Protein AF-A0A2G8LFF0-F1 (afdb_monomer)

Sequence (200 aa):
MMEKMESVDDYEYHTSDFIGHGAFAVVFKGRNKKKTDQVVAIKNIHKKNLSKSQTFPEKEIEILKELHHENVVALLHFKYKDKNIHKTGIESKIRDVKRISFLVIHVMEFCNGGDLADYLHADFGFARFLEEDMMAATICGSPLYMAPEVITSQQYTAKADLWSVGTIIYQCLTGSAPFKASNPKELKMFYEKARAVEPK

Structure (mmCIF, N/CA/C/O backbone):
data_AF-A0A2G8LFF0-F1
#
_entry.id   AF-A0A2G8LFF0-F1
#
loop_
_atom_site.group_PDB
_atom_site.id
_atom_site.type_symbol
_atom_site.label_atom_id
_atom_site.label_alt_id
_atom_site.label_comp_id
_atom_site.label_asym_id
_atom_site.label_entity_id
_atom_site.label_seq_id
_atom_site.pdbx_PDB_ins_code
_atom_site.Cartn_x
_atom_site.Cartn_y
_atom_site.Cartn_z
_atom_site.occupancy
_atom_site.B_iso_or_equiv
_atom_site.auth_seq_id
_atom_site.auth_comp_id
_atom_site.auth_asym_id
_atom_site.auth_atom_id
_atom_site.pdbx_PDB_model_num
ATOM 1 N N . MET A 1 1 ? -4.502 -18.445 27.045 1.00 47.75 1 MET A N 1
ATOM 2 C CA . MET A 1 1 ? -4.430 -17.012 27.409 1.00 47.75 1 MET A CA 1
ATOM 3 C C . MET A 1 1 ? -5.366 -16.300 26.447 1.00 47.75 1 MET A C 1
ATOM 5 O O . MET A 1 1 ? -5.198 -16.520 25.259 1.00 47.75 1 MET A O 1
ATOM 9 N N . MET A 1 2 ? -6.395 -15.586 26.912 1.00 51.53 2 MET A N 1
ATOM 10 C CA . MET A 1 2 ? -7.252 -14.816 25.997 1.00 51.53 2 MET A CA 1
ATOM 11 C C . MET A 1 2 ? -6.405 -13.705 25.383 1.00 51.53 2 MET A C 1
ATOM 13 O O . MET A 1 2 ? -5.821 -12.904 26.115 1.00 51.53 2 MET A O 1
ATOM 17 N N . GLU A 1 3 ? -6.273 -13.717 24.063 1.00 62.66 3 GLU A N 1
ATOM 18 C CA . GLU A 1 3 ? -5.496 -12.713 23.35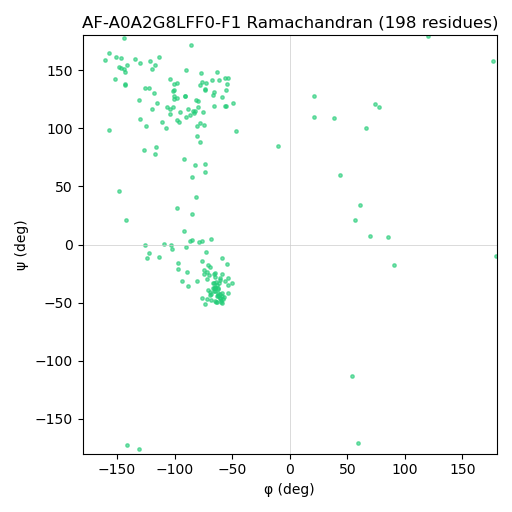8 1.00 62.66 3 GLU A CA 1
ATOM 19 C C . GLU A 1 3 ? -6.194 -11.339 23.460 1.00 62.66 3 GLU A C 1
ATOM 21 O O . GLU A 1 3 ? -7.422 -11.233 23.532 1.00 62.66 3 GLU A O 1
ATOM 26 N N . LYS A 1 4 ? -5.403 -10.273 23.611 1.00 76.75 4 LYS A N 1
ATOM 27 C CA . LYS A 1 4 ? -5.903 -8.959 24.026 1.00 76.75 4 LYS A CA 1
ATOM 28 C C . LYS A 1 4 ? -6.342 -8.145 22.810 1.00 76.75 4 LYS A C 1
ATOM 30 O O . LYS A 1 4 ? -5.504 -7.731 22.019 1.00 76.75 4 LYS A O 1
ATOM 35 N N . MET A 1 5 ? -7.633 -7.818 22.739 1.00 85.19 5 MET A N 1
ATOM 36 C CA . MET A 1 5 ? -8.158 -6.815 21.805 1.00 85.19 5 MET A CA 1
ATOM 37 C C . MET A 1 5 ? -7.497 -5.449 22.028 1.00 85.19 5 MET A C 1
ATOM 39 O O . MET A 1 5 ? -7.493 -4.909 23.142 1.00 85.19 5 MET A O 1
ATOM 43 N N . GLU A 1 6 ? -6.952 -4.875 20.957 1.00 90.44 6 GLU A N 1
ATOM 44 C CA . GLU A 1 6 ? -6.474 -3.498 20.938 1.00 90.44 6 GLU A CA 1
ATOM 45 C C . GLU A 1 6 ? -7.592 -2.548 20.499 1.00 90.44 6 GLU A C 1
ATOM 47 O O . GLU A 1 6 ? -8.496 -2.903 19.750 1.00 90.44 6 GLU A O 1
ATOM 52 N N . SER A 1 7 ? -7.545 -1.314 20.999 1.00 90.88 7 SER A N 1
ATOM 53 C CA . SER A 1 7 ? -8.571 -0.300 20.761 1.00 90.88 7 SER A CA 1
ATOM 54 C C . SER A 1 7 ? -7.976 0.981 20.198 1.00 90.88 7 SER A C 1
ATOM 56 O O . SER A 1 7 ? -7.001 1.518 20.732 1.00 90.88 7 SER A O 1
ATOM 58 N N . VAL A 1 8 ? -8.637 1.509 19.174 1.00 90.88 8 VAL A N 1
ATOM 59 C CA . VAL A 1 8 ? -8.359 2.793 18.532 1.00 90.88 8 VAL A CA 1
ATOM 60 C C . VAL A 1 8 ? -9.663 3.586 18.539 1.00 90.88 8 VAL A C 1
ATOM 62 O O . VAL A 1 8 ? -10.421 3.578 17.578 1.00 90.88 8 VAL A O 1
ATOM 65 N N . ASP A 1 9 ? -9.952 4.222 19.675 1.00 92.19 9 ASP A N 1
ATOM 66 C CA . ASP A 1 9 ? -11.199 4.960 19.920 1.00 92.19 9 ASP A CA 1
ATOM 67 C C . ASP A 1 9 ? -12.438 4.078 19.663 1.00 92.19 9 ASP A C 1
ATOM 69 O O . ASP A 1 9 ? -12.632 3.094 20.387 1.00 92.19 9 ASP A O 1
ATOM 73 N N . ASP A 1 10 ? -13.233 4.388 18.636 1.00 95.25 10 ASP A N 1
ATOM 74 C CA . ASP A 1 10 ? -14.432 3.642 18.225 1.00 95.25 10 ASP A CA 1
ATOM 75 C C . ASP A 1 10 ? -14.128 2.359 17.423 1.00 95.25 10 ASP A C 1
ATOM 77 O O . ASP A 1 10 ? -15.055 1.656 17.024 1.00 95.25 10 ASP A O 1
ATOM 81 N N . TYR A 1 11 ? -12.856 2.018 17.214 1.00 95.75 11 TYR A N 1
ATOM 82 C CA . TYR A 1 11 ? -12.422 0.828 16.479 1.00 95.75 11 TYR A CA 1
ATOM 83 C C . TYR A 1 11 ? -11.641 -0.138 17.367 1.00 95.75 11 TYR A C 1
ATOM 85 O O . TYR A 1 11 ? -11.021 0.256 18.363 1.00 95.75 11 TYR A O 1
ATOM 93 N N . GLU A 1 12 ? -11.652 -1.413 17.000 1.00 95.06 12 GLU A N 1
ATOM 94 C CA . GLU A 1 12 ? -10.884 -2.469 17.657 1.00 95.06 12 GLU A CA 1
ATOM 95 C C . GLU A 1 12 ? -10.326 -3.472 16.649 1.00 95.06 12 GLU A C 1
ATOM 97 O O . GLU A 1 12 ? -10.865 -3.635 15.553 1.00 95.06 12 GLU A O 1
ATOM 102 N N . TYR A 1 13 ? -9.234 -4.131 17.026 1.00 93.88 13 TYR A N 1
ATOM 103 C CA . TYR A 1 13 ? -8.624 -5.202 16.245 1.00 93.88 13 TYR A CA 1
ATOM 104 C C . TYR A 1 13 ? -7.903 -6.194 17.145 1.00 93.88 13 TYR A C 1
ATOM 106 O O . TYR A 1 13 ? -7.539 -5.883 18.287 1.00 93.88 13 TYR A O 1
ATOM 114 N N . HIS A 1 14 ? -7.665 -7.378 16.594 1.00 91.25 14 HIS A N 1
ATOM 115 C CA . HIS A 1 14 ? -6.808 -8.372 17.199 1.00 91.25 14 HIS A CA 1
ATOM 116 C C . HIS A 1 14 ? -5.454 -8.431 16.482 1.00 91.25 14 HIS A C 1
ATOM 118 O O . HIS A 1 14 ? -5.384 -8.305 15.261 1.00 91.25 14 HIS A O 1
ATOM 124 N N . THR A 1 15 ? -4.354 -8.636 17.212 1.00 87.12 15 THR A N 1
ATOM 125 C CA . THR A 1 15 ? -3.026 -8.745 16.577 1.00 87.12 15 THR A CA 1
ATOM 126 C C . THR A 1 15 ? -2.870 -10.022 15.750 1.00 87.12 15 THR A C 1
ATOM 128 O O . THR A 1 15 ? -1.994 -10.078 14.894 1.00 87.12 15 THR A O 1
ATOM 131 N N . SER A 1 16 ? -3.711 -11.036 15.987 1.00 86.88 16 SER A N 1
ATOM 132 C CA . SER A 1 16 ? -3.786 -12.241 15.146 1.00 86.88 16 SER A CA 1
ATOM 133 C C . SER A 1 16 ? -4.435 -11.973 13.793 1.00 86.88 16 SER A C 1
ATOM 135 O O . SER A 1 16 ? -4.178 -12.712 12.850 1.00 86.88 16 SER A O 1
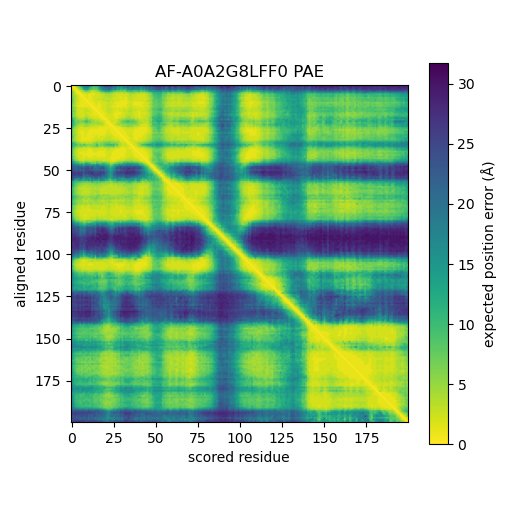ATOM 137 N N . ASP A 1 17 ? -5.255 -10.924 13.677 1.00 89.81 17 ASP A N 1
ATOM 138 C CA . ASP A 1 17 ? -5.959 -10.571 12.443 1.00 89.81 17 ASP A CA 1
ATOM 139 C C . ASP A 1 17 ? -5.030 -9.797 11.494 1.00 89.81 17 ASP A C 1
ATOM 141 O O . ASP A 1 17 ? -5.397 -8.790 10.893 1.00 89.81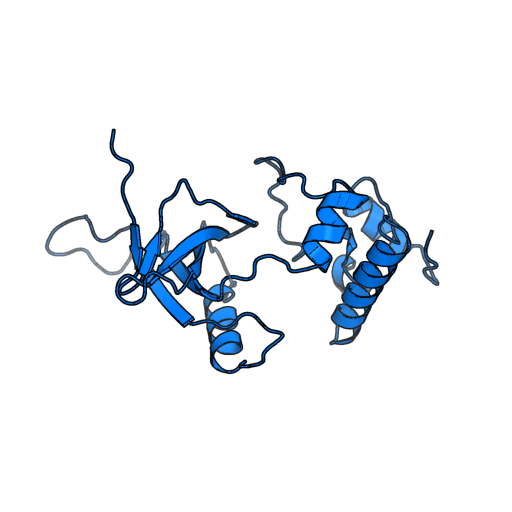 17 ASP A O 1
ATOM 145 N N . PHE A 1 18 ? -3.778 -10.229 11.397 1.00 87.00 18 PHE A N 1
ATOM 146 C CA . PHE A 1 18 ? -2.764 -9.643 10.537 1.00 87.00 18 PHE A CA 1
ATOM 147 C C . PHE A 1 18 ? -3.132 -9.834 9.059 1.00 87.00 18 PHE A C 1
ATOM 149 O O . PHE A 1 18 ? -3.452 -10.942 8.633 1.00 87.00 18 PHE A O 1
ATOM 156 N N . ILE A 1 19 ? -3.059 -8.756 8.271 1.00 85.88 19 ILE A N 1
ATOM 157 C CA . ILE A 1 19 ? -3.368 -8.787 6.830 1.00 85.88 19 ILE A CA 1
ATOM 158 C C . ILE A 1 19 ? -2.228 -8.284 5.942 1.00 85.88 19 ILE A C 1
ATOM 160 O O . ILE A 1 19 ? -2.274 -8.480 4.732 1.00 85.88 19 ILE A O 1
ATOM 164 N N . GLY A 1 20 ? -1.192 -7.654 6.500 1.00 80.56 20 GLY A N 1
ATOM 165 C CA . GLY A 1 20 ? -0.035 -7.252 5.704 1.00 80.56 20 GLY A CA 1
ATOM 166 C C . GLY A 1 20 ? 1.014 -6.473 6.481 1.00 80.56 20 GLY A C 1
ATOM 167 O O . GLY A 1 20 ? 0.733 -5.863 7.509 1.00 80.56 20 GLY A O 1
ATOM 168 N N . HIS A 1 21 ? 2.244 -6.470 5.979 1.00 78.94 21 HIS A N 1
ATOM 169 C CA . HIS A 1 21 ? 3.341 -5.663 6.509 1.00 78.94 21 HIS A CA 1
ATOM 170 C C . HIS A 1 21 ? 4.021 -4.895 5.374 1.00 78.94 21 HIS A C 1
ATOM 172 O O . HIS A 1 21 ? 3.938 -5.263 4.205 1.00 78.94 21 HIS A O 1
ATOM 178 N N . GLY A 1 22 ? 4.667 -3.793 5.724 1.00 66.31 22 GLY A N 1
ATOM 179 C CA . GLY A 1 22 ? 5.548 -3.035 4.851 1.00 66.31 22 GLY A CA 1
ATOM 180 C C . GLY A 1 22 ? 6.718 -2.482 5.654 1.00 66.31 22 GLY A C 1
ATOM 181 O O . GLY A 1 22 ? 6.760 -2.604 6.878 1.00 66.31 22 GLY A O 1
ATOM 182 N N . ALA A 1 23 ? 7.649 -1.806 4.978 1.00 67.94 23 ALA A N 1
ATOM 183 C CA . ALA A 1 23 ? 8.907 -1.339 5.575 1.00 67.94 23 ALA A CA 1
ATOM 184 C C . ALA A 1 23 ? 8.740 -0.571 6.903 1.00 67.94 23 ALA A C 1
ATOM 186 O O . ALA A 1 23 ? 9.586 -0.657 7.791 1.00 67.94 23 ALA A O 1
ATOM 187 N N . PHE A 1 24 ? 7.640 0.171 7.051 1.00 72.44 24 PHE A N 1
ATOM 188 C CA . PHE A 1 24 ? 7.391 1.023 8.216 1.00 72.44 24 PHE A CA 1
ATOM 189 C C . PHE A 1 24 ? 6.056 0.752 8.905 1.00 72.44 24 PHE A C 1
ATOM 191 O O . PHE A 1 24 ? 5.740 1.437 9.879 1.00 72.44 24 PHE A O 1
ATOM 198 N N . ALA A 1 25 ? 5.259 -0.197 8.412 1.00 79.81 25 ALA A N 1
ATOM 199 C CA . ALA A 1 25 ? 3.889 -0.373 8.867 1.00 79.81 25 ALA A CA 1
ATOM 200 C C . ALA A 1 25 ? 3.468 -1.838 8.934 1.00 79.81 25 ALA A C 1
ATOM 202 O O . ALA A 1 25 ? 3.892 -2.658 8.130 1.00 79.81 25 ALA A O 1
ATOM 203 N N . VAL A 1 26 ? 2.586 -2.137 9.876 1.00 84.44 26 VAL A N 1
ATOM 204 C CA . VAL A 1 26 ? 1.919 -3.432 10.018 1.00 84.44 26 VAL A CA 1
ATOM 205 C C . VAL A 1 26 ? 0.421 -3.178 9.952 1.00 84.44 26 VAL A C 1
ATOM 207 O O . VAL A 1 26 ? -0.059 -2.224 10.561 1.00 84.44 26 VAL A O 1
ATOM 210 N N . VAL A 1 27 ? -0.309 -3.985 9.196 1.00 90.12 27 VAL A N 1
ATOM 211 C CA . VAL A 1 27 ? -1.733 -3.807 8.923 1.00 90.12 27 VAL A CA 1
ATOM 212 C C . VAL A 1 27 ? -2.508 -4.993 9.476 1.00 90.12 27 VAL A C 1
ATOM 214 O O . VAL A 1 27 ? -2.173 -6.150 9.216 1.00 90.12 27 VAL A O 1
ATOM 217 N N . PHE A 1 28 ? -3.562 -4.688 10.222 1.00 92.94 28 PHE A N 1
ATOM 218 C CA . PHE A 1 28 ? -4.479 -5.654 10.815 1.00 92.94 28 PHE A CA 1
ATOM 219 C C . PHE A 1 28 ? -5.892 -5.422 10.290 1.00 92.94 28 PHE A C 1
ATOM 221 O O . PHE A 1 28 ? -6.269 -4.292 9.984 1.00 92.94 28 PHE A O 1
ATOM 228 N N . LYS A 1 29 ? -6.700 -6.472 10.219 1.00 94.12 29 LYS A N 1
ATOM 229 C CA . LYS A 1 29 ? -8.144 -6.354 10.058 1.00 94.12 29 LYS A CA 1
ATOM 230 C C . LYS A 1 29 ? -8.752 -5.984 11.409 1.00 94.12 29 LYS A C 1
ATOM 232 O O . LYS A 1 29 ? -8.372 -6.517 12.447 1.00 94.12 29 LYS A O 1
ATOM 237 N N . GLY A 1 30 ? -9.690 -5.052 11.394 1.00 95.31 30 GLY A N 1
ATOM 238 C CA . GLY A 1 30 ? -10.422 -4.612 12.573 1.00 95.31 30 GLY A CA 1
ATOM 239 C C . GLY A 1 30 ? -11.886 -4.359 12.252 1.00 95.31 30 GLY A C 1
ATOM 240 O O . GLY A 1 30 ? -12.361 -4.637 11.147 1.00 95.31 30 GLY A O 1
ATOM 241 N N . ARG A 1 31 ? -12.605 -3.798 13.220 1.00 96.06 31 ARG A N 1
ATOM 242 C CA . ARG A 1 31 ? -14.008 -3.398 13.057 1.00 96.06 31 ARG A CA 1
ATOM 243 C C . ARG A 1 31 ? -14.352 -2.162 13.874 1.00 96.06 31 ARG A C 1
ATOM 245 O O . ARG A 1 31 ? -13.670 -1.835 14.849 1.00 96.06 31 ARG A O 1
ATOM 252 N N . ASN A 1 32 ? -15.438 -1.496 13.500 1.00 96.38 32 ASN A N 1
ATOM 253 C CA . ASN A 1 32 ? -16.063 -0.487 14.346 1.00 96.38 32 ASN A CA 1
ATOM 254 C C . ASN A 1 32 ? -16.797 -1.163 15.522 1.00 96.38 32 ASN A C 1
ATOM 256 O O . ASN A 1 32 ? -17.553 -2.115 15.337 1.00 96.38 32 ASN A O 1
ATOM 260 N N . LYS A 1 33 ? -16.604 -0.652 16.739 1.00 94.69 33 LYS A N 1
ATOM 261 C CA . LYS A 1 33 ? -17.194 -1.189 17.977 1.00 94.69 33 LYS A CA 1
ATOM 262 C C . LYS A 1 33 ? -18.713 -1.051 18.038 1.00 94.69 33 LYS A C 1
ATOM 264 O O . LYS A 1 33 ? -19.381 -1.868 18.659 1.00 94.69 33 LYS A O 1
ATOM 269 N N . LYS A 1 34 ? -19.251 0.016 17.442 1.00 92.38 34 LYS A N 1
ATOM 270 C CA . LYS A 1 34 ? -20.688 0.341 17.446 1.00 92.38 34 LYS A CA 1
ATOM 271 C C . LYS A 1 34 ? -21.395 -0.211 16.210 1.00 92.38 34 LYS A C 1
ATOM 273 O O . LYS A 1 34 ? -22.573 -0.540 16.279 1.00 92.38 34 LYS A O 1
ATOM 278 N N . LYS A 1 35 ? -20.684 -0.294 15.084 1.00 90.50 35 LYS A N 1
ATOM 279 C CA . LYS A 1 35 ? -21.164 -0.843 13.810 1.00 90.50 35 LYS A CA 1
ATOM 280 C C . LYS A 1 35 ? -20.3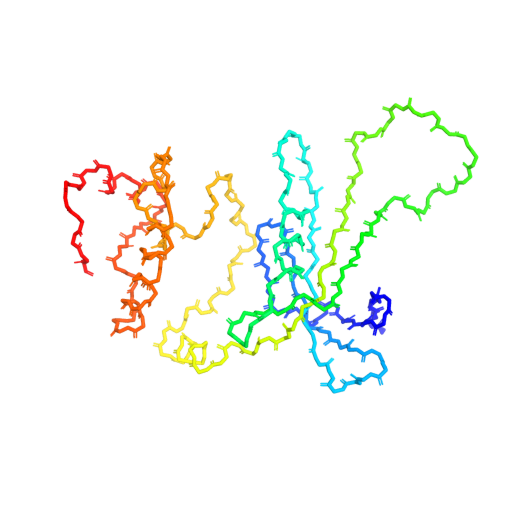28 -2.067 13.457 1.00 90.50 35 LYS A C 1
ATOM 282 O O . LYS A 1 35 ? -19.423 -1.972 12.639 1.00 90.50 35 LYS A O 1
ATOM 287 N N . THR A 1 36 ? -20.600 -3.199 14.095 1.00 80.62 36 THR A N 1
ATOM 288 C CA . THR A 1 36 ? -19.739 -4.392 14.003 1.00 80.62 36 THR A CA 1
ATOM 289 C C . THR A 1 36 ? -19.558 -4.927 12.583 1.00 80.62 36 THR A C 1
ATOM 291 O O . THR A 1 36 ? -18.526 -5.531 12.305 1.00 80.62 36 THR A O 1
ATOM 294 N N . ASP A 1 37 ? -20.513 -4.659 11.688 1.00 88.81 37 ASP A N 1
ATOM 295 C CA . ASP A 1 37 ? -20.449 -5.041 10.270 1.00 88.81 37 ASP A CA 1
ATOM 296 C C . ASP A 1 37 ? -19.512 -4.141 9.448 1.00 88.81 37 ASP A C 1
ATOM 298 O O . ASP A 1 37 ? -19.120 -4.488 8.335 1.00 88.81 37 ASP A O 1
ATOM 302 N N . GLN A 1 38 ? -19.115 -2.985 9.990 1.00 93.50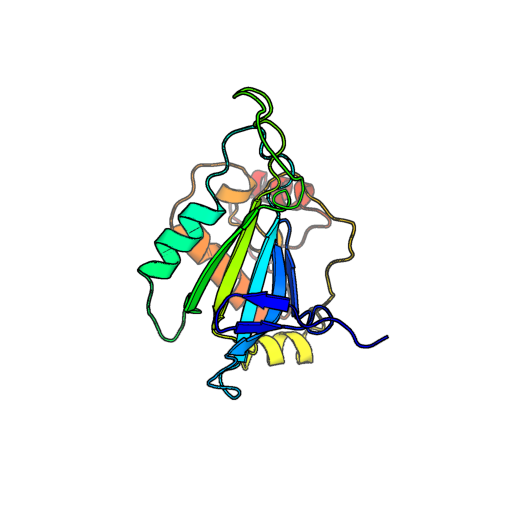 38 GLN A N 1
ATOM 303 C CA . GLN A 1 38 ? -18.120 -2.119 9.371 1.00 93.50 38 GLN A CA 1
ATOM 304 C C . GLN A 1 38 ? -16.716 -2.654 9.672 1.00 93.50 38 GLN A C 1
ATOM 306 O O . GLN A 1 38 ? -16.101 -2.333 10.695 1.00 93.50 38 GLN A O 1
ATOM 311 N N . VAL A 1 39 ? -16.213 -3.464 8.745 1.00 95.38 39 VAL A N 1
ATOM 312 C CA . VAL A 1 39 ? -14.838 -3.970 8.734 1.00 95.38 39 VAL A CA 1
ATOM 313 C C . VAL A 1 39 ? -13.876 -2.874 8.269 1.00 95.38 39 VAL A C 1
ATOM 315 O O . VAL A 1 39 ? -14.177 -2.121 7.343 1.00 95.38 39 VAL A O 1
ATOM 318 N N . VAL A 1 40 ? -12.708 -2.791 8.904 1.00 96.25 40 VAL A N 1
ATOM 319 C CA . VAL A 1 40 ? -11.675 -1.784 8.611 1.00 96.25 40 VAL A CA 1
ATOM 320 C C . VAL A 1 40 ? -10.283 -2.410 8.528 1.00 96.25 40 VAL A C 1
ATOM 322 O O . VAL A 1 40 ? -10.045 -3.493 9.064 1.00 96.25 40 VAL A O 1
ATOM 325 N N . ALA A 1 41 ? -9.350 -1.715 7.881 1.00 95.56 41 ALA A N 1
ATOM 326 C CA . ALA A 1 41 ? -7.922 -2.008 7.938 1.00 95.56 41 ALA A CA 1
ATOM 327 C C . ALA A 1 41 ? -7.233 -1.036 8.909 1.00 95.56 41 ALA A C 1
ATOM 329 O O . ALA A 1 41 ? -7.385 0.180 8.801 1.00 95.56 41 ALA A O 1
ATOM 330 N N . ILE A 1 42 ? -6.473 -1.557 9.868 1.00 94.19 42 ILE A N 1
ATOM 331 C CA . ILE A 1 42 ? -5.768 -0.783 10.892 1.00 94.19 42 ILE A CA 1
ATOM 332 C C . ILE A 1 42 ? -4.269 -0.866 10.632 1.00 94.19 42 ILE A C 1
ATOM 334 O O . ILE A 1 42 ? -3.635 -1.890 10.879 1.00 94.19 42 ILE A O 1
ATOM 338 N N . LYS A 1 43 ? -3.706 0.226 10.115 1.00 90.94 43 LYS A N 1
ATOM 339 C CA . LYS A 1 43 ? -2.298 0.354 9.735 1.00 90.94 43 LYS A CA 1
ATOM 340 C C . LYS A 1 43 ? -1.515 1.037 10.853 1.00 90.94 43 LYS A C 1
ATOM 342 O O . LYS A 1 43 ? -1.614 2.244 11.061 1.00 90.94 43 LYS A O 1
ATOM 347 N N . ASN A 1 44 ? -0.702 0.251 11.543 1.00 87.88 44 ASN A N 1
ATOM 348 C CA . ASN A 1 44 ? 0.204 0.666 12.605 1.00 87.88 44 ASN A CA 1
ATOM 349 C C . ASN A 1 44 ? 1.574 1.033 12.024 1.00 87.88 44 ASN A C 1
ATOM 351 O O . ASN A 1 44 ? 2.325 0.156 11.609 1.00 87.88 44 ASN A O 1
ATOM 355 N N . ILE A 1 45 ? 1.926 2.317 12.036 1.00 81.62 45 ILE A N 1
ATOM 356 C CA . ILE A 1 45 ? 3.162 2.859 11.459 1.00 81.62 45 ILE A CA 1
ATOM 357 C C . ILE A 1 45 ? 4.190 3.122 12.564 1.00 81.62 45 ILE A C 1
ATOM 359 O O . ILE A 1 45 ? 3.972 3.943 13.461 1.00 81.62 45 ILE A O 1
ATOM 363 N N . HIS A 1 46 ? 5.335 2.442 12.504 1.00 75.00 46 HIS A N 1
ATOM 364 C CA . HIS A 1 46 ? 6.399 2.530 13.502 1.00 75.00 46 HIS A CA 1
ATOM 365 C C . HIS A 1 46 ? 7.485 3.542 13.108 1.00 75.00 46 HIS A C 1
ATOM 367 O O . HIS A 1 46 ? 8.278 3.308 12.200 1.00 75.00 46 HIS A O 1
ATOM 373 N N . LYS A 1 47 ? 7.612 4.633 13.872 1.00 66.88 47 LYS A N 1
ATOM 374 C CA . LYS A 1 47 ? 8.655 5.657 13.686 1.00 66.88 47 LYS A CA 1
ATOM 375 C C . LYS A 1 47 ? 9.981 5.209 14.346 1.00 66.88 47 LYS A C 1
ATOM 377 O O . LYS A 1 47 ? 10.369 5.747 15.381 1.00 66.88 47 LYS A O 1
ATOM 382 N N . LYS A 1 48 ? 10.669 4.174 13.830 1.00 56.56 48 LYS A N 1
ATOM 383 C CA . LYS A 1 48 ? 12.006 3.771 14.338 1.00 56.56 48 LYS A CA 1
ATOM 384 C C . LYS A 1 48 ? 13.096 4.690 13.755 1.00 56.56 48 LYS A C 1
ATOM 386 O O . LYS A 1 48 ? 13.225 4.794 12.546 1.00 56.56 48 LYS A O 1
ATOM 391 N N . ASN A 1 49 ? 13.879 5.338 14.628 1.00 46.12 49 ASN A N 1
ATOM 392 C CA . ASN A 1 49 ? 15.065 6.160 14.315 1.00 46.12 49 ASN A CA 1
ATOM 393 C C . ASN A 1 49 ? 14.916 7.120 13.117 1.00 46.12 49 ASN A C 1
ATOM 395 O O . ASN A 1 49 ? 15.716 7.094 12.185 1.00 46.12 49 ASN A O 1
ATOM 399 N N . LEU A 1 50 ? 13.956 8.045 13.177 1.00 48.50 50 LEU A N 1
ATOM 400 C CA . LEU A 1 50 ? 13.956 9.196 12.271 1.00 48.50 50 LEU A CA 1
ATOM 401 C C . LEU A 1 50 ? 15.032 10.216 12.665 1.00 48.50 50 LEU A C 1
ATOM 403 O O . LEU A 1 50 ? 14.751 11.328 13.111 1.00 48.50 50 LEU A O 1
ATOM 407 N N . SER A 1 51 ? 16.297 9.848 12.490 1.00 43.78 51 SER A N 1
ATOM 408 C CA . SER A 1 51 ? 17.345 10.842 12.316 1.00 43.78 51 SER A CA 1
ATOM 409 C C . SER A 1 51 ? 17.215 11.416 10.905 1.00 43.78 51 SER A C 1
ATOM 411 O O . SER A 1 51 ? 17.651 10.794 9.944 1.00 43.78 51 SER A O 1
ATOM 413 N N . LYS A 1 52 ? 16.654 12.630 10.834 1.00 45.16 52 LYS A N 1
ATOM 414 C CA . LYS A 1 52 ? 16.586 13.544 9.679 1.00 45.16 52 LYS A CA 1
ATOM 415 C C . LYS A 1 52 ? 15.534 13.206 8.595 1.00 45.16 52 LYS A C 1
ATOM 417 O O . LYS A 1 52 ? 15.630 12.226 7.874 1.00 45.16 52 LYS A O 1
ATOM 422 N N . SER A 1 53 ? 14.600 14.149 8.413 1.00 44.19 53 SER A N 1
ATOM 423 C CA . SER A 1 53 ? 13.941 14.496 7.136 1.00 44.19 53 SER A CA 1
ATOM 424 C C . SER A 1 53 ? 12.704 13.729 6.630 1.00 44.19 53 SER A C 1
ATOM 426 O O . SER A 1 53 ? 12.256 14.032 5.526 1.00 44.19 53 SER A O 1
ATOM 428 N N . GLN A 1 54 ? 12.089 12.802 7.365 1.00 50.88 54 GLN A N 1
ATOM 429 C CA . GLN A 1 54 ? 10.927 12.073 6.826 1.00 50.88 54 GLN A CA 1
ATOM 430 C C . GLN A 1 54 ? 9.600 12.493 7.475 1.00 50.88 54 GLN A C 1
ATOM 432 O O . GLN A 1 54 ? 9.256 12.057 8.570 1.00 50.88 54 GLN A O 1
ATOM 437 N N . THR A 1 55 ? 8.867 13.342 6.755 1.00 54.19 55 THR A N 1
ATOM 438 C CA . THR A 1 55 ? 7.495 13.832 7.001 1.00 54.19 55 THR A CA 1
ATOM 439 C C . THR A 1 55 ? 6.412 12.880 6.462 1.00 54.19 55 THR A C 1
ATOM 441 O O . THR A 1 55 ? 5.338 13.313 6.054 1.00 54.19 55 THR A O 1
ATOM 444 N N . PHE A 1 56 ? 6.711 11.580 6.349 1.00 59.91 56 PHE A N 1
ATOM 445 C CA . PHE A 1 56 ? 5.883 10.650 5.570 1.00 59.91 56 PHE A CA 1
ATOM 446 C C . PHE A 1 56 ? 4.491 10.375 6.156 1.00 59.91 56 PHE A C 1
ATOM 448 O O . PHE A 1 56 ? 3.532 10.462 5.390 1.00 59.91 56 PHE A O 1
ATOM 455 N N . PRO A 1 57 ? 4.331 10.077 7.461 1.00 61.44 57 PRO A N 1
ATOM 456 C CA . PRO A 1 57 ? 3.007 9.774 8.003 1.00 61.44 57 PRO A CA 1
ATOM 457 C C . PRO A 1 57 ? 2.063 10.975 7.935 1.00 61.44 57 PRO A C 1
ATOM 459 O O . PRO A 1 57 ? 0.881 10.817 7.651 1.00 61.44 57 PRO A O 1
ATOM 462 N N . GLU A 1 58 ? 2.585 12.181 8.173 1.00 69.75 58 GLU A N 1
ATOM 463 C CA . GLU A 1 58 ? 1.772 13.395 8.198 1.00 69.75 58 GLU A CA 1
ATOM 464 C C . GLU A 1 58 ? 1.254 13.750 6.790 1.00 69.75 58 GLU A C 1
ATOM 466 O O . GLU A 1 58 ? 0.069 14.036 6.634 1.00 69.75 58 GLU A O 1
ATOM 471 N N . LYS A 1 59 ? 2.093 13.609 5.753 1.00 73.06 59 LYS A N 1
ATOM 472 C CA . LYS A 1 59 ? 1.683 13.814 4.351 1.00 73.06 59 LYS A CA 1
ATOM 473 C C . LYS A 1 59 ? 0.649 12.798 3.865 1.00 73.06 59 LYS A C 1
ATOM 475 O O . LYS A 1 59 ? -0.264 13.169 3.137 1.00 73.06 59 LYS A O 1
ATOM 480 N N . GLU A 1 60 ? 0.791 11.524 4.240 1.00 78.12 60 GLU A N 1
ATOM 481 C CA . GLU A 1 60 ? -0.188 10.486 3.877 1.00 78.12 60 GLU A CA 1
ATOM 482 C C . GLU A 1 60 ? -1.572 10.832 4.448 1.00 78.12 60 GLU A C 1
ATOM 484 O O . GLU A 1 60 ? -2.569 10.754 3.734 1.00 78.12 60 GLU A O 1
ATOM 489 N N . ILE A 1 61 ? -1.628 11.293 5.703 1.00 82.62 61 ILE A N 1
ATOM 490 C CA . ILE A 1 61 ? -2.874 11.740 6.341 1.00 82.62 61 ILE A CA 1
ATOM 491 C C . ILE A 1 61 ? -3.461 12.961 5.624 1.00 82.62 61 ILE A C 1
ATOM 493 O O . ILE A 1 61 ? -4.669 13.003 5.415 1.00 82.62 61 ILE A O 1
ATOM 497 N N . GLU A 1 62 ? -2.645 13.958 5.277 1.00 81.44 62 GLU A N 1
ATOM 498 C CA . GLU A 1 62 ? -3.106 15.161 4.565 1.00 81.44 62 GLU A CA 1
ATOM 499 C C . GLU A 1 62 ? -3.743 14.812 3.216 1.00 81.44 62 GLU A C 1
ATOM 501 O O . GLU A 1 62 ? -4.862 15.241 2.948 1.00 81.44 62 GLU A O 1
ATOM 506 N N . ILE A 1 63 ? -3.089 13.963 2.419 1.00 84.56 63 ILE A N 1
ATOM 507 C CA . ILE A 1 63 ? -3.611 13.528 1.116 1.00 84.56 63 ILE A CA 1
ATOM 508 C C . ILE A 1 63 ? -4.911 12.732 1.288 1.00 84.56 63 ILE A C 1
ATOM 510 O O . ILE A 1 63 ? -5.909 13.024 0.632 1.00 84.56 63 ILE A O 1
ATOM 514 N N . LEU A 1 64 ? -4.926 11.737 2.181 1.00 85.88 64 LEU A N 1
ATOM 515 C CA . LEU A 1 64 ? -6.089 10.859 2.350 1.00 85.88 64 LEU A CA 1
ATOM 516 C C . LEU A 1 64 ? -7.295 11.550 3.004 1.00 85.88 64 LEU A C 1
ATOM 518 O O . LEU A 1 64 ? -8.406 11.036 2.912 1.00 85.88 64 LEU A O 1
ATOM 522 N N . LYS A 1 65 ? -7.100 12.695 3.667 1.00 86.19 65 LYS A N 1
ATOM 523 C CA . LYS A 1 65 ? -8.200 13.522 4.187 1.00 86.19 65 LYS A CA 1
ATOM 524 C C . LYS A 1 65 ? -8.976 14.245 3.095 1.00 86.19 65 LYS A C 1
ATOM 526 O O . LYS A 1 65 ? -10.142 14.547 3.310 1.00 86.19 65 LYS A O 1
ATOM 531 N N . GLU A 1 66 ? -8.322 14.584 1.991 1.00 88.38 66 GLU A N 1
ATOM 532 C CA . GLU A 1 66 ? -8.939 15.336 0.892 1.00 88.38 66 GLU A CA 1
ATOM 533 C C . GLU A 1 66 ? -9.419 14.417 -0.237 1.00 88.38 66 GLU A C 1
ATOM 535 O O . GLU A 1 66 ? -10.218 14.821 -1.083 1.00 88.38 66 GLU A O 1
ATOM 540 N N . LEU A 1 67 ? -8.948 13.169 -0.252 1.00 86.25 67 LEU A N 1
ATOM 541 C CA . LEU A 1 67 ? -9.210 12.220 -1.320 1.00 86.25 67 LEU A CA 1
ATOM 542 C C . LEU A 1 67 ? -10.388 11.301 -0.965 1.00 86.25 67 LEU A C 1
ATOM 544 O O . LEU A 1 67 ? -10.260 10.362 -0.182 1.00 86.25 67 LEU A O 1
ATOM 548 N N . HIS A 1 68 ? -11.534 11.555 -1.601 1.00 88.94 68 HIS A N 1
ATOM 549 C CA . HIS A 1 68 ? -12.754 10.757 -1.465 1.00 88.94 68 HIS A CA 1
ATOM 550 C C . HIS A 1 68 ? -13.232 10.274 -2.834 1.00 88.94 68 HIS A C 1
ATOM 552 O O . HIS A 1 68 ? -13.809 11.040 -3.607 1.00 88.94 68 HIS A O 1
ATOM 558 N N . HIS A 1 69 ? -12.977 9.005 -3.150 1.00 90.69 69 HIS A N 1
ATOM 559 C CA . HIS A 1 69 ? -13.348 8.408 -4.429 1.00 90.69 69 HIS A CA 1
ATOM 560 C C . HIS A 1 69 ? -13.571 6.901 -4.268 1.00 90.69 69 HIS A C 1
ATOM 562 O O . HIS A 1 69 ? -12.808 6.254 -3.566 1.00 90.69 69 HIS A O 1
ATOM 568 N N . GLU A 1 70 ? -14.558 6.331 -4.964 1.00 89.19 70 GLU A N 1
ATOM 569 C CA . GLU A 1 70 ? -14.933 4.904 -4.869 1.00 89.19 70 GLU A CA 1
ATOM 570 C C . GLU A 1 70 ? -13.753 3.943 -5.107 1.00 89.19 70 GLU A C 1
ATOM 572 O O . GLU A 1 70 ? -13.632 2.911 -4.459 1.00 89.19 70 GLU A O 1
ATOM 577 N N . ASN A 1 71 ? -12.836 4.323 -6.000 1.00 85.94 71 ASN A N 1
ATOM 578 C CA . ASN A 1 71 ? -11.654 3.526 -6.349 1.00 85.94 71 ASN A CA 1
ATOM 579 C C . ASN A 1 71 ? -10.399 3.841 -5.511 1.00 85.94 71 ASN A C 1
ATOM 581 O O . ASN A 1 71 ? -9.302 3.427 -5.889 1.00 85.94 71 ASN A O 1
ATOM 585 N N . VAL A 1 72 ? -10.516 4.603 -4.418 1.00 86.00 72 VAL A N 1
ATOM 586 C CA . VAL A 1 72 ? -9.394 4.884 -3.510 1.00 86.00 72 VAL A CA 1
ATOM 587 C C . VAL A 1 72 ? -9.822 4.639 -2.072 1.00 86.00 72 VAL A C 1
ATOM 589 O O . VAL A 1 72 ? -10.775 5.236 -1.592 1.00 86.00 72 VAL A O 1
ATOM 592 N N . VAL A 1 73 ? -9.072 3.782 -1.376 1.00 89.81 73 VAL A N 1
ATOM 593 C CA . VAL A 1 73 ? -9.331 3.422 0.023 1.00 89.81 73 VAL A CA 1
ATOM 594 C C . VAL A 1 73 ? -9.381 4.676 0.895 1.00 89.81 73 VAL A C 1
ATOM 596 O O . VAL A 1 73 ? -8.373 5.381 1.025 1.00 89.81 73 VAL A O 1
ATOM 599 N N . ALA A 1 74 ? -10.524 4.927 1.533 1.00 92.12 74 ALA A N 1
ATOM 600 C CA . ALA A 1 74 ? -10.682 6.109 2.365 1.00 92.12 74 ALA A CA 1
ATOM 601 C C . ALA A 1 74 ? -9.992 5.964 3.730 1.00 92.12 74 ALA A C 1
ATOM 603 O O . ALA A 1 74 ? -9.948 4.888 4.342 1.00 92.12 74 ALA A O 1
ATOM 604 N N . LEU A 1 75 ? -9.503 7.092 4.250 1.00 93.50 75 LEU A N 1
ATOM 605 C CA . LEU A 1 75 ? -9.100 7.226 5.646 1.00 93.50 75 LEU A CA 1
ATOM 606 C C . LEU A 1 75 ? -10.335 7.533 6.501 1.00 93.50 75 LEU A C 1
ATOM 608 O O . LEU A 1 75 ? -10.919 8.609 6.405 1.00 93.50 75 LEU A O 1
ATOM 612 N N . LEU A 1 76 ? -10.711 6.593 7.367 1.00 93.56 76 LEU A N 1
ATOM 613 C CA . LEU A 1 76 ? -11.883 6.711 8.237 1.00 93.56 76 LEU A CA 1
ATOM 614 C C . LEU A 1 76 ? -11.549 7.390 9.567 1.00 93.56 76 LEU A C 1
ATOM 616 O O . LEU A 1 76 ? -12.373 8.109 10.129 1.00 93.56 76 LEU A O 1
ATOM 620 N N . HIS A 1 77 ? -10.354 7.128 10.098 1.00 93.00 77 HIS A N 1
ATOM 621 C CA . HIS A 1 77 ? -9.864 7.715 11.346 1.00 93.00 77 HIS A CA 1
ATOM 622 C C . HIS A 1 77 ? -8.340 7.614 11.432 1.00 93.00 77 HIS A C 1
ATOM 624 O O . HIS A 1 77 ? -7.730 6.756 10.798 1.00 93.00 77 HIS A O 1
ATOM 630 N N . PHE A 1 78 ? -7.702 8.449 12.249 1.00 90.88 78 PHE A N 1
ATOM 631 C CA . PHE A 1 78 ? -6.279 8.306 12.558 1.00 90.88 78 PHE A CA 1
ATOM 632 C C . PHE A 1 78 ? -5.989 8.687 14.010 1.00 90.88 78 PHE A C 1
ATOM 634 O O . PHE A 1 78 ? -6.669 9.529 14.599 1.00 90.88 78 PHE A O 1
ATOM 641 N N . LYS A 1 79 ? -4.955 8.078 14.596 1.00 87.00 79 LYS A N 1
ATOM 642 C CA . LYS A 1 79 ? -4.546 8.340 15.979 1.00 87.00 79 LYS A CA 1
ATOM 643 C C . LYS A 1 79 ? -3.034 8.318 16.144 1.00 87.00 79 LYS A C 1
ATOM 645 O O . LYS A 1 79 ? -2.354 7.412 15.669 1.00 87.00 79 LYS A O 1
ATOM 650 N N . TYR A 1 80 ? -2.519 9.275 16.909 1.00 82.69 80 TYR A N 1
ATOM 651 C CA . TYR A 1 80 ? -1.143 9.261 17.398 1.00 82.69 80 TYR A CA 1
ATOM 652 C C . TYR A 1 80 ? -1.084 8.558 18.761 1.00 82.69 80 TYR A C 1
ATOM 654 O O . TYR A 1 80 ? -1.825 8.909 19.680 1.00 82.69 80 TYR A O 1
ATOM 662 N N . LYS A 1 81 ? -0.204 7.563 18.907 1.00 74.31 81 LYS A N 1
ATOM 663 C CA . LYS A 1 81 ? 0.058 6.855 20.168 1.00 74.31 81 LYS A CA 1
ATOM 664 C C . LYS A 1 81 ? 1.526 7.036 20.538 1.00 74.31 81 LYS A C 1
ATOM 666 O O . LYS A 1 81 ? 2.426 6.590 19.825 1.00 74.31 81 LYS A O 1
ATOM 671 N N . ASP A 1 82 ? 1.767 7.687 21.668 1.00 67.94 82 ASP A N 1
ATOM 672 C CA . ASP A 1 82 ? 3.096 7.738 22.267 1.00 67.94 82 ASP A CA 1
ATOM 673 C C . ASP A 1 82 ? 3.337 6.439 23.049 1.00 67.94 82 ASP A C 1
ATOM 675 O O . ASP A 1 82 ? 2.544 6.064 23.918 1.00 67.94 82 ASP A O 1
ATOM 679 N N . LYS A 1 83 ? 4.422 5.724 22.736 1.00 57.22 83 LYS A N 1
ATOM 680 C CA . LYS A 1 83 ? 4.802 4.504 23.461 1.00 57.22 83 LYS A CA 1
ATOM 681 C C . LYS A 1 83 ? 5.366 4.787 24.866 1.00 57.22 83 LYS A C 1
ATOM 683 O O . LYS A 1 83 ? 5.570 3.833 25.610 1.00 57.22 83 LYS A O 1
ATOM 688 N N . ASN A 1 84 ? 5.590 6.050 25.250 1.00 51.56 84 ASN A N 1
ATOM 689 C CA . ASN A 1 84 ? 6.270 6.418 26.501 1.00 51.56 84 ASN A CA 1
ATOM 690 C C . ASN A 1 84 ? 5.367 6.918 27.647 1.00 51.56 84 ASN A C 1
ATOM 692 O O . ASN A 1 84 ? 5.873 7.161 28.743 1.00 51.56 84 ASN A O 1
ATOM 696 N N . ILE A 1 85 ? 4.043 7.017 27.481 1.00 48.91 85 ILE A N 1
ATOM 697 C CA . ILE A 1 85 ? 3.145 7.508 28.551 1.00 48.91 85 ILE A CA 1
ATOM 698 C C . ILE A 1 85 ? 2.764 6.364 29.507 1.00 48.91 85 ILE A C 1
ATOM 700 O O . ILE A 1 85 ? 1.598 6.018 29.641 1.00 48.91 85 ILE A O 1
ATOM 704 N N . HIS A 1 86 ? 3.754 5.722 30.132 1.00 40.97 86 HIS A N 1
ATOM 705 C CA . HIS A 1 86 ? 3.574 4.857 31.315 1.00 40.97 86 HIS A CA 1
ATOM 706 C C . HIS A 1 86 ? 4.723 5.003 32.334 1.00 40.97 86 HIS A C 1
ATOM 708 O O . HIS A 1 86 ? 4.922 4.136 33.181 1.00 40.97 86 HIS A O 1
ATOM 714 N N . LYS A 1 87 ? 5.474 6.112 32.308 1.00 40.84 87 LYS A N 1
ATOM 715 C CA . LYS A 1 87 ? 6.399 6.476 33.395 1.00 40.84 87 LYS A CA 1
ATOM 716 C C . LYS A 1 87 ? 5.954 7.787 34.044 1.00 40.84 87 LYS A C 1
ATOM 718 O O . LYS A 1 87 ? 6.342 8.868 33.631 1.00 40.84 87 LYS A O 1
ATOM 723 N N . THR A 1 88 ? 5.020 7.619 34.979 1.00 37.19 88 THR A N 1
ATOM 724 C CA . THR A 1 88 ? 4.885 8.305 36.278 1.00 37.19 88 THR A CA 1
ATOM 725 C C . THR A 1 88 ? 5.584 9.655 36.477 1.00 37.19 88 THR A C 1
ATOM 727 O O . THR A 1 88 ? 6.804 9.711 36.424 1.00 37.19 88 THR A O 1
ATOM 730 N N . GLY A 1 89 ? 4.809 10.647 36.932 1.00 36.62 89 GLY A N 1
ATOM 731 C CA . GLY A 1 89 ? 5.221 11.583 37.986 1.00 36.62 89 GLY A CA 1
ATOM 732 C C . GLY A 1 89 ? 6.238 12.670 37.619 1.00 36.62 89 GLY A C 1
ATOM 733 O O . GLY A 1 89 ? 7.363 12.383 37.251 1.00 36.62 89 GLY A O 1
ATOM 734 N N . ILE A 1 90 ? 5.806 13.920 37.799 1.00 43.00 90 ILE A N 1
ATOM 735 C CA . ILE A 1 90 ? 6.563 15.079 38.308 1.00 43.00 90 ILE A CA 1
ATOM 736 C C . ILE A 1 90 ? 8.034 15.195 37.843 1.00 43.00 90 ILE A C 1
ATOM 738 O O . ILE A 1 90 ? 8.927 14.513 38.325 1.00 43.00 90 ILE A O 1
ATOM 742 N N . GLU A 1 91 ? 8.252 16.195 36.982 1.00 43.22 91 GLU A N 1
ATOM 743 C CA . GLU A 1 91 ? 9.525 16.865 36.670 1.00 43.22 91 GLU A CA 1
ATOM 744 C C . GLU A 1 91 ? 10.638 16.059 35.971 1.00 43.22 91 GLU A C 1
ATOM 746 O O . GLU A 1 91 ? 11.499 15.442 36.588 1.00 43.22 91 GLU A O 1
ATOM 751 N N . SER A 1 92 ? 10.765 16.234 34.650 1.00 35.62 92 SER A N 1
ATOM 752 C CA . SER A 1 92 ? 12.089 16.252 34.003 1.00 35.62 92 SER A CA 1
ATOM 753 C C . SER A 1 92 ? 12.077 16.997 32.664 1.00 35.62 92 SER A C 1
ATOM 755 O O . SER A 1 92 ? 11.675 16.503 31.617 1.00 35.62 92 SER A O 1
ATOM 757 N N . LYS A 1 93 ? 12.525 18.252 32.757 1.00 37.22 93 LYS A N 1
ATOM 758 C CA . LYS A 1 93 ? 13.387 18.986 31.819 1.00 37.22 93 LYS A CA 1
ATOM 759 C C . LYS A 1 93 ? 13.451 18.470 30.372 1.00 37.22 93 LYS A C 1
ATOM 761 O O . LYS A 1 93 ? 14.142 17.513 30.046 1.00 37.22 93 LYS A O 1
ATOM 766 N N . ILE A 1 94 ? 12.854 19.276 29.498 1.00 46.28 94 ILE A N 1
ATOM 767 C CA . ILE A 1 94 ? 13.366 19.745 28.199 1.00 46.28 94 ILE A CA 1
ATOM 768 C C . ILE A 1 94 ? 14.861 19.399 27.986 1.00 46.28 94 ILE A C 1
ATOM 770 O O . ILE A 1 94 ? 15.724 20.220 28.289 1.00 46.28 94 ILE A O 1
ATOM 774 N N . ARG A 1 95 ? 15.175 18.185 27.498 1.00 35.25 95 ARG A N 1
ATOM 775 C CA . ARG A 1 95 ? 16.383 17.850 26.700 1.00 35.25 95 ARG A CA 1
ATOM 776 C C . ARG A 1 95 ? 16.523 16.383 26.267 1.00 35.25 95 ARG A C 1
ATOM 778 O O . ARG A 1 95 ? 17.304 16.143 25.352 1.00 35.25 95 ARG A O 1
ATOM 785 N N . ASP A 1 96 ? 15.708 15.450 26.760 1.00 38.41 96 ASP A N 1
ATOM 786 C CA . ASP A 1 96 ? 15.755 14.031 26.336 1.00 38.41 96 ASP A CA 1
ATOM 787 C C . ASP A 1 96 ? 14.709 13.648 25.265 1.00 38.41 96 ASP A C 1
ATOM 789 O O . ASP A 1 96 ? 14.269 12.507 25.149 1.00 38.41 96 ASP A O 1
ATOM 793 N N . VAL A 1 97 ? 14.355 14.594 24.388 1.00 43.50 97 VAL A N 1
ATOM 794 C CA . VAL A 1 97 ? 13.385 14.432 23.276 1.00 43.50 97 VAL A CA 1
ATOM 795 C C . VAL A 1 97 ? 13.901 13.498 22.155 1.00 43.50 97 VAL A C 1
ATOM 797 O O . VAL A 1 97 ? 13.261 13.312 21.123 1.00 43.50 97 VAL A O 1
ATOM 800 N N . LYS A 1 98 ? 15.070 12.865 22.310 1.00 39.97 98 LYS A N 1
ATOM 801 C CA . LYS A 1 98 ? 15.769 12.194 21.199 1.00 39.97 98 LYS A CA 1
ATOM 802 C C . LYS A 1 98 ? 15.384 10.744 20.901 1.00 39.97 98 LYS A C 1
ATOM 804 O O . LYS A 1 98 ? 15.958 10.184 19.973 1.00 39.97 98 LYS A O 1
ATOM 809 N N . ARG A 1 99 ? 14.413 10.130 21.584 1.00 47.06 99 ARG A N 1
ATOM 810 C CA . ARG A 1 99 ? 13.958 8.762 21.240 1.00 47.06 99 ARG A CA 1
ATOM 811 C C . ARG A 1 99 ? 12.472 8.514 21.517 1.00 47.06 99 ARG A C 1
ATOM 813 O O . ARG A 1 99 ? 12.087 7.480 22.059 1.00 47.06 99 ARG A O 1
ATOM 820 N N . ILE A 1 100 ? 11.610 9.446 21.114 1.00 46.81 100 ILE A N 1
ATOM 821 C CA . ILE A 1 100 ? 10.167 9.196 21.146 1.00 46.81 100 ILE A CA 1
ATOM 822 C C . ILE A 1 100 ? 9.801 8.314 19.945 1.00 46.81 100 ILE A C 1
ATOM 824 O O . ILE A 1 100 ? 9.800 8.752 18.796 1.00 46.81 100 ILE A O 1
ATOM 828 N N . SER A 1 101 ? 9.547 7.034 20.213 1.00 52.34 101 SER A N 1
ATOM 829 C CA . SER A 1 101 ? 8.998 6.104 19.225 1.00 52.34 101 SER A CA 1
ATOM 830 C C . SER A 1 101 ? 7.500 6.373 19.098 1.00 52.34 101 SER A C 1
ATOM 832 O O . SER A 1 101 ? 6.700 5.775 19.815 1.00 52.34 101 SER A O 1
ATOM 834 N N . PHE A 1 102 ? 7.118 7.297 18.219 1.00 61.16 102 PHE A N 1
ATOM 835 C CA . PHE A 1 102 ? 5.710 7.553 17.921 1.00 61.16 102 PHE A CA 1
ATOM 836 C C . PHE A 1 102 ? 5.141 6.409 17.073 1.00 61.16 102 PHE A C 1
ATOM 838 O O . PHE A 1 102 ? 5.757 5.981 16.092 1.00 61.16 102 PHE A O 1
ATOM 845 N N . LEU A 1 103 ? 3.973 5.907 17.458 1.00 68.44 103 LEU A N 1
ATOM 846 C CA . LEU A 1 103 ? 3.150 5.051 16.615 1.00 68.44 103 LEU A CA 1
ATOM 847 C C . LEU A 1 103 ? 2.042 5.919 16.013 1.00 68.44 103 LEU A C 1
ATOM 849 O O . LEU A 1 103 ? 1.306 6.569 16.754 1.00 68.44 103 LEU A O 1
ATOM 853 N N . VAL A 1 104 ? 1.924 5.925 14.689 1.00 80.44 104 VAL A N 1
ATOM 854 C CA . VAL A 1 104 ? 0.762 6.504 13.999 1.00 80.44 104 VAL A CA 1
ATOM 855 C C . VAL A 1 104 ? -0.135 5.351 13.581 1.00 80.44 104 VAL A C 1
ATOM 857 O O . VAL A 1 104 ? 0.364 4.359 13.058 1.00 80.44 104 VAL A O 1
ATOM 860 N N . ILE A 1 105 ? -1.429 5.4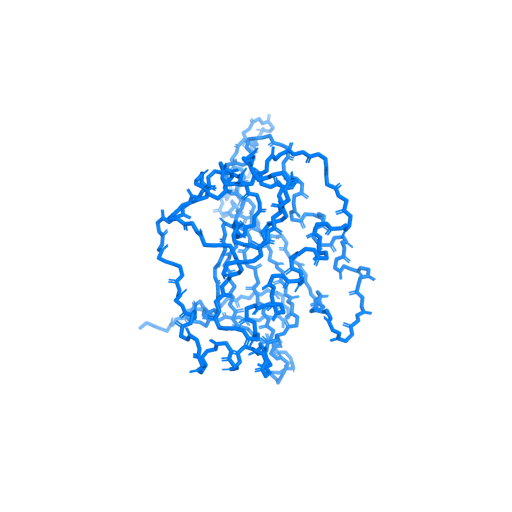47 13.854 1.00 85.00 105 ILE A N 1
ATOM 861 C CA . ILE A 1 105 ? -2.410 4.427 13.491 1.00 85.00 105 ILE A CA 1
ATOM 862 C C . ILE A 1 105 ? -3.378 5.038 12.487 1.00 85.00 105 ILE A C 1
ATOM 864 O O . ILE A 1 105 ? -4.021 6.037 12.811 1.00 85.00 105 ILE A O 1
ATOM 868 N N . HIS A 1 106 ? -3.491 4.451 11.296 1.00 90.69 106 HIS A N 1
ATOM 869 C CA . HIS A 1 106 ? -4.551 4.773 10.338 1.00 90.69 106 HIS A CA 1
ATOM 870 C C . HIS A 1 106 ? -5.635 3.703 10.424 1.00 90.69 106 HIS A C 1
ATOM 872 O O . HIS A 1 106 ? -5.330 2.512 10.412 1.00 90.69 106 HIS A O 1
ATOM 878 N N . VAL A 1 107 ? -6.888 4.129 10.494 1.00 93.12 107 VAL A N 1
ATOM 879 C CA . VAL A 1 107 ? -8.059 3.281 10.294 1.00 93.12 107 VAL A CA 1
ATOM 880 C C . VAL A 1 107 ? -8.594 3.597 8.909 1.00 93.12 107 VAL A C 1
ATOM 882 O O . VAL A 1 107 ? -8.995 4.728 8.634 1.00 93.12 107 VAL A O 1
ATOM 885 N N . MET A 1 108 ? -8.562 2.607 8.035 1.00 93.81 108 MET A N 1
ATOM 886 C CA . MET A 1 108 ? -8.863 2.737 6.617 1.00 93.81 108 MET A CA 1
ATOM 887 C C . MET A 1 108 ? -10.019 1.815 6.245 1.00 93.81 108 MET A C 1
ATOM 889 O O . MET A 1 108 ? -10.281 0.825 6.938 1.00 93.81 108 MET A O 1
ATOM 893 N N . GLU A 1 109 ? -10.703 2.122 5.149 1.00 93.12 109 GLU A N 1
ATOM 894 C CA . GLU A 1 109 ? -11.647 1.179 4.553 1.00 93.12 109 GLU A CA 1
ATOM 895 C C . GLU A 1 109 ? -10.955 -0.158 4.267 1.00 93.12 109 GLU A C 1
ATOM 897 O O . GLU A 1 109 ? -9.800 -0.218 3.837 1.00 93.12 109 GLU A O 1
ATOM 902 N N . PHE A 1 110 ? -11.648 -1.256 4.559 1.00 91.69 110 PHE A N 1
ATOM 903 C CA . PHE A 1 110 ? -11.128 -2.578 4.256 1.00 91.69 110 PHE A CA 1
ATOM 904 C C . PHE A 1 110 ? -11.445 -2.930 2.802 1.00 91.69 110 PHE A C 1
ATOM 906 O O . PHE A 1 110 ? -12.606 -3.115 2.449 1.00 91.69 110 PHE A O 1
ATOM 913 N N . CYS A 1 111 ? -10.407 -3.065 1.978 1.00 85.44 111 CYS A N 1
ATOM 914 C CA . CYS A 1 111 ? -10.514 -3.645 0.645 1.00 85.44 111 CYS A CA 1
ATOM 915 C C . CYS A 1 111 ? -10.083 -5.113 0.711 1.00 85.44 111 CYS A C 1
ATOM 917 O O . CYS A 1 111 ? -8.981 -5.416 1.170 1.00 85.44 111 CYS A O 1
ATOM 919 N N . ASN A 1 112 ? -10.935 -6.028 0.245 1.00 79.56 112 ASN A N 1
ATOM 920 C CA . ASN A 1 112 ? -10.618 -7.459 0.178 1.00 79.56 112 ASN A CA 1
ATOM 921 C C . ASN A 1 112 ? -9.669 -7.814 -0.986 1.00 79.56 112 ASN A C 1
ATOM 923 O O . ASN A 1 112 ? -9.379 -8.987 -1.182 1.00 79.56 112 ASN A O 1
ATOM 927 N N . GLY A 1 113 ? -9.202 -6.816 -1.745 1.00 72.25 113 GLY A N 1
ATOM 928 C CA . GLY A 1 113 ? -8.338 -6.978 -2.913 1.00 72.25 113 GLY A CA 1
ATOM 929 C C . GLY A 1 113 ? -9.090 -7.123 -4.243 1.00 72.25 113 GLY A C 1
ATOM 930 O O . GLY A 1 113 ? -8.493 -6.871 -5.290 1.00 72.25 113 GLY A O 1
ATOM 931 N N . GLY A 1 114 ? -10.388 -7.444 -4.206 1.00 73.50 114 GLY A N 1
ATOM 932 C CA . GLY A 1 114 ? -11.246 -7.608 -5.384 1.00 73.50 114 GLY A CA 1
ATOM 933 C C . GLY A 1 114 ? -10.780 -8.689 -6.367 1.00 73.50 114 GLY A C 1
ATOM 934 O O . GLY A 1 114 ? -9.822 -9.420 -6.113 1.00 73.50 114 GLY A O 1
ATOM 935 N N . ASP A 1 115 ? -11.429 -8.733 -7.534 1.00 72.00 115 ASP A N 1
ATOM 936 C CA . ASP A 1 115 ? -11.174 -9.730 -8.586 1.00 72.00 115 ASP A CA 1
ATOM 937 C C . ASP A 1 115 ? -9.706 -9.765 -9.037 1.00 72.00 115 ASP A C 1
ATOM 939 O O . ASP A 1 115 ? -9.183 -10.812 -9.411 1.00 72.00 115 ASP A O 1
ATOM 943 N N . LEU A 1 116 ? -9.015 -8.619 -8.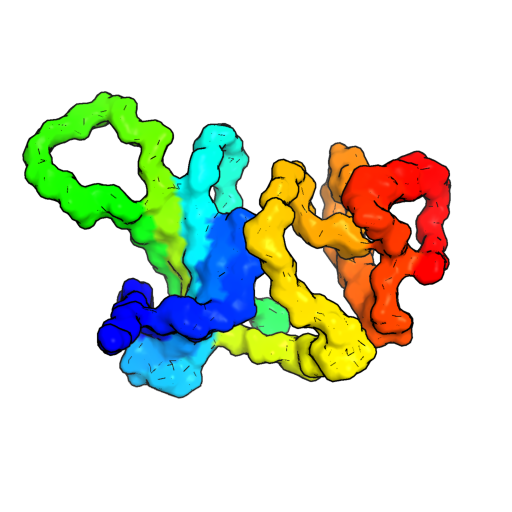984 1.00 68.88 116 LEU A N 1
ATOM 944 C CA . LEU A 1 116 ? -7.605 -8.537 -9.352 1.00 68.88 116 LEU A CA 1
ATOM 945 C C . LEU A 1 116 ? -6.710 -9.266 -8.346 1.00 68.88 116 LEU A C 1
ATOM 947 O O . LEU A 1 116 ? -5.795 -9.972 -8.761 1.00 68.88 116 LEU A O 1
ATOM 951 N N . ALA A 1 117 ? -6.945 -9.113 -7.041 1.00 68.56 117 ALA A N 1
ATOM 952 C CA . ALA A 1 117 ? -6.183 -9.865 -6.049 1.00 68.56 117 ALA A CA 1
ATOM 953 C C . ALA A 1 117 ? -6.475 -11.364 -6.153 1.00 68.56 117 ALA A C 1
ATOM 955 O O . ALA A 1 117 ? -5.542 -12.161 -6.087 1.00 68.56 117 ALA A O 1
ATOM 956 N N . ASP A 1 118 ? -7.733 -11.739 -6.384 1.00 71.00 118 ASP A N 1
ATOM 957 C CA . ASP A 1 118 ? -8.121 -13.137 -6.570 1.00 71.00 118 ASP A CA 1
ATOM 958 C C . ASP A 1 118 ? -7.444 -13.750 -7.802 1.00 71.00 118 ASP A C 1
ATOM 960 O O . ASP A 1 118 ? -6.855 -14.825 -7.700 1.00 71.00 118 ASP A O 1
ATOM 964 N N . TYR A 1 119 ? -7.419 -13.036 -8.930 1.00 67.00 119 TYR A N 1
ATOM 965 C CA . TYR A 1 119 ? -6.681 -13.437 -10.132 1.00 67.00 119 TYR A CA 1
ATOM 966 C C . TYR A 1 119 ? -5.173 -13.557 -9.862 1.00 67.00 119 TYR A C 1
ATOM 968 O O . TYR A 1 119 ? -4.547 -14.561 -10.202 1.00 67.00 119 TYR A O 1
ATOM 976 N N . LEU A 1 120 ? -4.582 -12.574 -9.172 1.00 63.53 120 LEU A N 1
ATOM 977 C CA . LEU A 1 120 ? -3.161 -12.599 -8.820 1.00 63.53 120 LEU A CA 1
ATOM 978 C C . LEU A 1 120 ? -2.793 -13.763 -7.883 1.00 63.53 120 LEU A C 1
ATOM 980 O O . LEU A 1 120 ? -1.690 -14.314 -7.979 1.00 63.53 120 LEU A O 1
ATOM 984 N N . HIS A 1 121 ? -3.700 -14.137 -6.980 1.00 64.81 121 HIS A N 1
ATOM 985 C CA . HIS A 1 121 ? -3.534 -15.264 -6.067 1.00 64.81 121 HIS A CA 1
ATOM 986 C C . HIS A 1 121 ? -3.734 -16.614 -6.759 1.00 64.81 121 HIS A C 1
ATOM 988 O O . HIS A 1 121 ? -2.918 -17.515 -6.552 1.00 64.81 121 HIS A O 1
ATOM 994 N N . ALA A 1 122 ? -4.789 -16.751 -7.563 1.00 61.75 122 ALA A N 1
ATOM 995 C CA . ALA A 1 122 ? -5.175 -18.003 -8.203 1.00 61.75 122 ALA A CA 1
ATOM 996 C C . ALA A 1 122 ? -4.217 -18.402 -9.331 1.00 61.75 122 ALA A C 1
ATOM 998 O O . ALA A 1 122 ? -3.758 -19.544 -9.358 1.00 61.75 122 ALA A O 1
ATOM 999 N N . ASP A 1 123 ? -3.873 -17.462 -10.216 1.00 55.00 123 ASP A N 1
ATOM 1000 C CA . ASP A 1 123 ? -3.171 -17.793 -11.460 1.00 55.00 123 ASP A CA 1
ATOM 1001 C C . ASP A 1 123 ? -1.657 -17.599 -11.382 1.00 55.00 123 ASP A C 1
ATOM 1003 O O . ASP A 1 123 ? -0.918 -18.219 -12.149 1.00 55.00 123 ASP A O 1
ATOM 1007 N N . PHE A 1 124 ? -1.157 -16.789 -10.441 1.00 55.34 124 PHE A N 1
ATOM 1008 C CA . PHE A 1 124 ? 0.275 -16.475 -10.407 1.00 55.34 124 PHE A CA 1
ATOM 1009 C C . PHE A 1 124 ? 1.001 -16.833 -9.108 1.00 55.34 124 PHE A C 1
ATOM 1011 O O . PHE A 1 124 ? 2.226 -16.736 -9.070 1.00 55.34 124 PHE A O 1
ATOM 1018 N N . GLY A 1 125 ? 0.310 -17.267 -8.046 1.00 46.72 125 GLY A N 1
ATOM 1019 C CA . GLY A 1 125 ? 0.960 -17.744 -6.813 1.00 46.72 125 GLY A CA 1
ATOM 1020 C C . GLY A 1 125 ? 1.910 -16.728 -6.148 1.00 46.72 125 GLY A C 1
ATOM 1021 O O . GLY A 1 125 ? 2.801 -17.118 -5.390 1.00 46.72 125 GLY A O 1
ATOM 1022 N N . PHE A 1 126 ? 1.755 -15.430 -6.445 1.00 46.47 126 PHE A N 1
ATOM 1023 C CA . PHE A 1 126 ? 2.699 -14.372 -6.053 1.00 46.47 126 PHE A CA 1
ATOM 1024 C C . PHE A 1 126 ? 2.411 -13.725 -4.699 1.00 46.47 126 PHE A C 1
ATOM 1026 O O . PHE A 1 126 ? 3.224 -12.919 -4.245 1.00 46.47 126 PHE A O 1
ATOM 1033 N N . ALA A 1 127 ? 1.342 -14.109 -3.997 1.00 42.78 127 ALA A N 1
ATOM 1034 C CA . ALA A 1 127 ? 1.215 -13.793 -2.576 1.00 42.78 127 ALA A CA 1
ATOM 1035 C C . ALA A 1 127 ? 2.156 -14.673 -1.742 1.00 42.78 127 ALA A C 1
ATOM 1037 O O . ALA A 1 127 ? 1.744 -15.463 -0.897 1.00 42.78 127 ALA A O 1
ATOM 1038 N N . ARG A 1 128 ? 3.463 -14.540 -1.979 1.00 36.78 128 ARG A N 1
ATOM 1039 C CA . ARG A 1 128 ? 4.447 -14.875 -0.960 1.00 36.78 128 ARG A CA 1
ATOM 1040 C C . ARG A 1 128 ? 4.494 -13.693 -0.010 1.00 36.78 128 ARG A C 1
ATOM 1042 O O . ARG A 1 128 ? 4.844 -12.584 -0.409 1.00 36.78 128 ARG A O 1
ATOM 1049 N N . PHE A 1 129 ? 4.143 -13.943 1.246 1.00 37.31 129 PHE A N 1
ATOM 1050 C CA . PHE A 1 129 ? 4.540 -13.069 2.338 1.00 37.31 129 PHE A CA 1
ATOM 1051 C C . PHE A 1 129 ? 6.048 -12.828 2.203 1.00 37.31 129 PHE A C 1
ATOM 1053 O O . PHE A 1 129 ? 6.823 -13.781 2.135 1.00 37.31 129 PHE A O 1
ATOM 1060 N N . LEU A 1 130 ? 6.450 -11.562 2.074 1.00 33.78 130 LEU A N 1
ATOM 1061 C CA . LEU A 1 130 ? 7.858 -11.179 2.113 1.00 33.78 130 LEU A CA 1
ATOM 1062 C C . LEU A 1 130 ? 8.440 -11.699 3.432 1.00 33.78 130 LEU A C 1
ATOM 1064 O O . LEU A 1 130 ? 7.944 -11.330 4.500 1.00 33.78 130 LEU A O 1
ATOM 1068 N N . GLU A 1 131 ? 9.442 -12.575 3.333 1.00 32.62 131 GLU A N 1
ATOM 1069 C CA . GLU A 1 131 ? 10.208 -13.083 4.473 1.00 32.62 131 GLU A CA 1
ATOM 1070 C C . GLU A 1 131 ? 10.762 -11.913 5.304 1.00 32.62 131 GLU A C 1
ATOM 1072 O O . GLU A 1 131 ? 11.135 -10.867 4.765 1.00 32.62 131 GLU A O 1
ATOM 1077 N N . GLU A 1 132 ? 10.788 -12.102 6.627 1.00 41.94 132 GLU A N 1
ATOM 1078 C CA . GLU A 1 132 ? 10.944 -11.074 7.670 1.00 41.94 132 GLU A CA 1
ATOM 1079 C C . GLU A 1 132 ? 12.235 -10.226 7.591 1.00 41.94 132 GLU A C 1
ATOM 1081 O O . GLU A 1 132 ? 12.315 -9.181 8.239 1.00 41.94 132 GLU A O 1
ATOM 1086 N N . ASP A 1 133 ? 13.216 -10.604 6.762 1.00 36.81 133 ASP A N 1
ATOM 1087 C CA . ASP A 1 133 ? 14.592 -10.092 6.841 1.00 36.81 133 ASP A CA 1
ATOM 1088 C C . ASP A 1 133 ? 15.048 -9.144 5.713 1.00 36.81 133 ASP A C 1
ATOM 1090 O O . ASP A 1 133 ? 16.171 -8.631 5.759 1.00 36.81 133 ASP A O 1
ATOM 1094 N N . MET A 1 134 ? 14.216 -8.811 4.719 1.00 36.59 134 MET A N 1
ATOM 1095 C CA . MET A 1 134 ? 14.620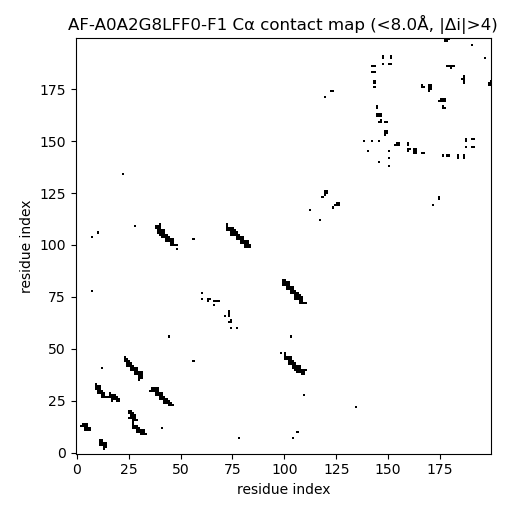 -7.845 3.678 1.00 36.59 134 MET A CA 1
ATOM 1096 C C . MET A 1 134 ? 14.239 -6.397 4.018 1.00 36.59 134 MET A C 1
ATOM 1098 O O . MET A 1 134 ? 13.355 -5.785 3.419 1.00 36.59 134 MET A O 1
ATOM 1102 N N . MET A 1 135 ? 14.971 -5.808 4.963 1.00 37.09 135 MET A N 1
ATOM 1103 C CA . MET A 1 135 ? 15.011 -4.356 5.177 1.00 37.09 135 MET A CA 1
ATOM 1104 C C . MET A 1 135 ? 15.971 -3.705 4.170 1.00 37.09 135 MET A C 1
ATOM 1106 O O . MET A 1 135 ? 17.188 -3.732 4.353 1.00 37.09 135 MET A O 1
ATOM 1110 N N . ALA A 1 136 ? 15.443 -3.086 3.111 1.00 32.19 136 ALA A N 1
ATOM 1111 C CA . ALA A 1 136 ? 16.255 -2.299 2.183 1.00 32.19 136 ALA A CA 1
ATOM 1112 C C . ALA A 1 136 ? 16.317 -0.821 2.604 1.00 32.19 136 ALA A C 1
ATOM 1114 O O . ALA A 1 136 ? 15.297 -0.159 2.798 1.00 32.19 136 ALA A O 1
ATOM 1115 N N . ALA A 1 137 ? 17.540 -0.297 2.709 1.00 33.91 137 ALA A N 1
ATOM 1116 C CA . ALA A 1 137 ? 17.817 1.130 2.796 1.00 33.91 137 ALA A CA 1
ATOM 1117 C C . ALA A 1 137 ? 17.197 1.865 1.590 1.00 33.91 137 ALA A C 1
ATOM 1119 O O . ALA A 1 137 ? 17.315 1.428 0.448 1.00 33.91 137 ALA A O 1
ATOM 1120 N N . THR A 1 138 ? 16.508 2.964 1.880 1.00 37.56 138 THR A N 1
ATOM 1121 C CA . THR A 1 138 ? 15.483 3.634 1.072 1.00 37.56 138 THR A CA 1
ATOM 1122 C C . THR A 1 138 ? 15.820 3.861 -0.412 1.00 37.56 138 THR A C 1
ATOM 1124 O O . THR A 1 138 ? 16.398 4.881 -0.783 1.00 37.56 138 THR A O 1
ATOM 1127 N N . ILE A 1 139 ? 15.325 2.954 -1.258 1.00 39.00 139 ILE A N 1
ATOM 1128 C CA . ILE A 1 139 ? 14.680 3.263 -2.542 1.00 39.00 139 ILE A CA 1
ATOM 1129 C C . ILE A 1 139 ? 13.183 3.014 -2.286 1.00 39.00 139 ILE A C 1
ATOM 1131 O O . ILE A 1 139 ? 12.811 1.918 -1.873 1.00 39.00 139 ILE A O 1
ATOM 1135 N N . CYS A 1 140 ? 12.325 4.027 -2.416 1.00 39.62 140 CYS A N 1
ATOM 1136 C CA . CYS A 1 140 ? 10.905 3.896 -2.066 1.00 39.62 140 CYS A CA 1
ATOM 1137 C C . CYS A 1 140 ? 10.143 3.098 -3.135 1.00 39.62 140 CYS A C 1
ATOM 1139 O O . CYS A 1 140 ? 9.994 3.587 -4.250 1.00 39.62 140 CYS A O 1
ATOM 1141 N N . GLY A 1 141 ? 9.636 1.912 -2.780 1.00 54.59 141 GLY A N 1
ATOM 1142 C CA . GLY A 1 141 ? 8.744 1.071 -3.594 1.00 54.59 141 GLY A CA 1
ATOM 1143 C C . GLY A 1 141 ? 9.318 -0.319 -3.898 1.00 54.59 141 GLY A C 1
ATOM 1144 O O . GLY A 1 141 ? 10.433 -0.647 -3.500 1.00 54.59 141 GLY A O 1
ATOM 1145 N N . SER A 1 142 ? 8.553 -1.137 -4.620 1.00 68.19 142 SER A N 1
ATOM 1146 C CA . SER A 1 142 ? 8.990 -2.451 -5.111 1.00 68.19 142 SER A CA 1
ATOM 1147 C C . SER A 1 142 ? 9.710 -2.271 -6.458 1.00 68.19 142 SER A C 1
ATOM 1149 O O . SER A 1 142 ? 9.046 -1.909 -7.430 1.00 68.19 142 SER A O 1
ATOM 1151 N N . PRO A 1 143 ? 11.038 -2.500 -6.561 1.00 76.88 143 PRO A N 1
ATOM 1152 C CA . PRO A 1 143 ? 11.854 -2.083 -7.714 1.00 76.88 143 PRO A CA 1
ATOM 1153 C C . PRO A 1 143 ? 11.357 -2.546 -9.087 1.00 76.88 143 PRO A C 1
ATOM 1155 O O . PRO A 1 143 ? 11.562 -1.845 -10.070 1.00 76.88 143 PRO A O 1
ATOM 1158 N N . LEU A 1 144 ? 10.659 -3.683 -9.146 1.00 81.88 144 LEU A N 1
ATOM 1159 C CA . LEU A 1 144 ? 10.070 -4.244 -10.366 1.00 81.88 144 LEU A CA 1
ATOM 1160 C C . LEU A 1 144 ? 9.031 -3.338 -11.045 1.00 81.88 144 LEU A C 1
ATOM 1162 O O . LEU A 1 144 ? 8.888 -3.401 -12.262 1.00 81.88 144 LEU A O 1
ATOM 1166 N N . TYR A 1 145 ? 8.334 -2.496 -10.280 1.00 85.88 145 TYR A N 1
ATOM 1167 C CA . TYR A 1 145 ? 7.295 -1.597 -10.800 1.00 85.88 145 TYR A CA 1
ATOM 1168 C C . TYR A 1 145 ? 7.788 -0.151 -10.933 1.00 85.88 145 TYR A C 1
ATOM 1170 O O . TYR A 1 145 ? 7.059 0.711 -11.410 1.00 85.88 145 TYR A O 1
ATOM 1178 N N . MET A 1 146 ? 9.026 0.139 -10.514 1.00 86.44 146 MET A N 1
ATOM 1179 C CA . MET A 1 146 ? 9.576 1.491 -10.581 1.00 86.44 146 MET A CA 1
ATOM 1180 C C . MET A 1 146 ? 9.914 1.884 -12.013 1.00 86.44 146 MET A C 1
ATOM 1182 O O . MET A 1 146 ? 10.523 1.111 -12.758 1.00 86.44 146 MET A O 1
ATOM 1186 N N . ALA A 1 147 ? 9.603 3.135 -12.345 1.00 85.50 147 ALA A N 1
ATOM 1187 C CA . ALA A 1 147 ? 10.060 3.752 -13.577 1.00 85.50 147 ALA A CA 1
ATOM 1188 C C . ALA A 1 147 ? 11.599 3.861 -13.616 1.00 85.50 147 ALA A C 1
ATOM 1190 O O . ALA A 1 147 ? 12.227 4.035 -12.558 1.00 85.50 147 ALA A O 1
ATOM 1191 N N . PRO A 1 148 ? 12.229 3.791 -14.804 1.00 87.62 148 PRO A N 1
ATOM 1192 C CA . PRO A 1 148 ? 13.679 3.885 -14.957 1.00 87.62 148 PRO A CA 1
ATOM 1193 C C . PRO A 1 148 ? 14.264 5.141 -14.305 1.00 87.62 148 PRO A C 1
ATOM 1195 O O . PRO A 1 148 ? 15.284 5.068 -13.617 1.00 87.62 148 PRO A O 1
ATOM 1198 N N . GLU A 1 149 ? 13.602 6.290 -14.452 1.00 82.19 149 GLU A N 1
ATOM 1199 C CA . GLU A 1 149 ? 14.009 7.557 -13.842 1.00 82.19 149 GLU A CA 1
ATOM 1200 C C . GLU A 1 149 ? 13.955 7.515 -12.306 1.00 82.19 149 GLU A C 1
ATOM 1202 O O . GLU A 1 149 ? 14.807 8.108 -11.647 1.00 82.19 149 GLU A O 1
ATOM 1207 N N . VAL A 1 150 ? 13.023 6.756 -11.718 1.00 83.19 150 VAL A N 1
ATOM 1208 C CA . VAL A 1 150 ? 12.873 6.642 -10.258 1.00 83.19 150 VAL A CA 1
ATOM 1209 C C . VAL A 1 150 ? 14.002 5.800 -9.667 1.00 83.19 150 VAL A C 1
ATOM 1211 O O . VAL A 1 150 ? 14.703 6.241 -8.753 1.00 83.19 150 VAL A O 1
ATOM 1214 N N . ILE A 1 151 ? 14.241 4.605 -10.212 1.00 82.56 151 ILE A N 1
ATOM 1215 C CA . ILE A 1 151 ? 15.279 3.692 -9.702 1.00 82.56 151 ILE A CA 1
ATOM 1216 C C . ILE A 1 151 ? 16.704 4.201 -9.982 1.00 82.56 151 ILE A C 1
ATOM 1218 O O . ILE A 1 151 ? 17.637 3.915 -9.225 1.00 82.56 151 ILE A O 1
ATOM 1222 N N . THR A 1 152 ? 16.884 5.015 -11.026 1.00 83.25 152 THR A N 1
ATOM 1223 C CA . THR A 1 152 ? 18.155 5.704 -11.313 1.00 83.25 152 THR A CA 1
ATOM 1224 C C . THR A 1 152 ? 18.319 7.026 -10.558 1.00 83.25 152 THR A C 1
ATOM 1226 O O . THR A 1 152 ? 19.350 7.678 -10.703 1.00 83.25 152 THR A O 1
ATOM 1229 N N . SER A 1 153 ? 17.368 7.381 -9.683 1.00 80.00 153 SER A N 1
ATOM 1230 C CA . SER A 1 153 ? 17.407 8.590 -8.846 1.00 80.00 153 SER A CA 1
ATOM 1231 C C . SER A 1 153 ? 17.453 9.900 -9.647 1.00 80.00 153 SER A C 1
ATOM 1233 O O . SER A 1 153 ? 18.080 10.873 -9.226 1.00 80.00 153 SER A O 1
ATOM 1235 N N . GLN A 1 154 ? 16.789 9.925 -10.801 1.00 76.50 154 GLN A N 1
ATOM 1236 C CA . GLN A 1 154 ? 16.564 11.127 -11.600 1.00 76.50 154 GLN A CA 1
ATOM 1237 C C . GLN A 1 154 ? 15.305 11.871 -11.123 1.00 76.50 154 GLN A C 1
ATOM 1239 O O . GLN A 1 154 ? 14.540 11.388 -10.286 1.00 76.50 154 GLN A O 1
ATOM 1244 N N . GLN A 1 155 ? 15.081 13.075 -11.656 1.00 73.62 155 GLN A N 1
ATOM 1245 C CA . GLN A 1 155 ? 13.824 13.789 -11.434 1.00 73.62 155 GLN A CA 1
ATOM 1246 C C . GLN A 1 155 ? 12.684 13.034 -12.123 1.00 73.62 155 GLN A C 1
ATOM 1248 O O . GLN A 1 155 ? 12.770 12.727 -13.310 1.00 73.62 155 GLN A O 1
ATOM 1253 N N . TYR A 1 156 ? 11.619 12.757 -11.380 1.00 74.00 156 TYR A N 1
ATOM 1254 C CA . TYR A 1 156 ? 10.444 12.051 -11.874 1.00 74.00 156 TYR A CA 1
ATOM 1255 C C . TYR A 1 156 ? 9.228 12.979 -11.896 1.00 74.00 156 TYR A C 1
ATOM 1257 O O . TYR A 1 156 ? 9.192 14.025 -11.248 1.00 74.00 156 TYR A O 1
ATOM 1265 N N . THR A 1 157 ? 8.225 12.588 -12.672 1.00 77.06 157 THR A N 1
ATOM 1266 C CA . THR A 1 157 ? 6.948 13.300 -12.805 1.00 77.06 157 THR A CA 1
ATOM 1267 C C . THR A 1 157 ? 5.806 12.300 -12.638 1.00 77.06 157 THR A C 1
ATOM 1269 O O . THR A 1 157 ? 6.056 11.111 -12.454 1.00 77.06 157 THR A O 1
ATOM 1272 N N . ALA A 1 158 ? 4.558 12.742 -12.804 1.00 76.12 158 ALA A N 1
ATOM 1273 C CA . ALA A 1 158 ? 3.389 11.855 -12.833 1.00 76.12 158 ALA A CA 1
ATOM 1274 C C . ALA A 1 158 ? 3.487 10.716 -13.878 1.00 76.12 158 ALA A C 1
ATOM 1276 O O . ALA A 1 158 ? 2.770 9.724 -13.793 1.00 76.12 158 ALA A O 1
ATOM 1277 N N . LYS A 1 159 ? 4.395 10.811 -14.865 1.00 76.44 159 LYS A N 1
ATOM 1278 C CA . LYS A 1 159 ? 4.656 9.720 -15.821 1.00 76.44 159 LYS A CA 1
ATOM 1279 C C . LYS A 1 159 ? 5.242 8.461 -15.170 1.00 76.44 159 LYS A C 1
ATOM 1281 O O . LYS A 1 159 ? 5.044 7.376 -15.710 1.00 76.44 159 LYS A O 1
ATOM 1286 N N . ALA A 1 160 ? 5.902 8.581 -14.019 1.00 79.25 160 ALA A N 1
ATOM 1287 C CA . ALA A 1 160 ? 6.413 7.426 -13.285 1.00 79.25 160 ALA A CA 1
ATOM 1288 C C . ALA A 1 160 ? 5.277 6.531 -12.752 1.00 79.25 160 ALA A C 1
ATOM 1290 O O . ALA A 1 160 ? 5.399 5.303 -12.732 1.00 79.25 160 ALA A O 1
ATOM 1291 N N . ASP A 1 161 ? 4.136 7.128 -12.397 1.00 78.50 161 ASP A N 1
ATOM 1292 C CA . ASP A 1 161 ? 2.948 6.374 -11.993 1.00 78.50 161 ASP A CA 1
ATOM 1293 C C . ASP A 1 161 ? 2.325 5.657 -13.198 1.00 78.50 161 ASP A C 1
ATOM 1295 O O . ASP A 1 161 ? 1.955 4.490 -13.096 1.00 78.50 161 ASP A O 1
ATOM 1299 N N . LEU A 1 162 ? 2.301 6.300 -14.375 1.00 84.00 162 LEU A N 1
ATOM 1300 C CA . LEU A 1 162 ? 1.854 5.657 -15.620 1.00 84.00 162 LEU A CA 1
ATOM 1301 C C . LEU A 1 162 ? 2.734 4.462 -16.007 1.00 84.00 162 LEU A C 1
ATOM 1303 O O . LEU A 1 162 ? 2.211 3.448 -16.467 1.00 84.00 162 LEU A O 1
ATOM 1307 N N . TRP A 1 163 ? 4.051 4.550 -15.794 1.00 89.00 163 TRP A N 1
ATOM 1308 C CA . TRP A 1 163 ? 4.943 3.401 -15.958 1.00 89.00 163 TRP A CA 1
ATOM 1309 C C . TRP A 1 163 ? 4.542 2.258 -15.027 1.00 89.00 163 TRP A C 1
ATOM 1311 O O . TRP A 1 163 ? 4.363 1.128 -15.479 1.00 89.00 163 TRP A O 1
ATOM 1321 N N . SER A 1 164 ? 4.338 2.561 -13.743 1.00 85.12 164 SER A N 1
ATOM 1322 C CA . SER A 1 164 ? 3.938 1.573 -12.737 1.00 85.12 164 SER A CA 1
ATOM 1323 C C . SER A 1 164 ? 2.627 0.884 -13.133 1.00 85.12 164 SER A C 1
ATOM 1325 O O . SER A 1 164 ? 2.557 -0.345 -13.165 1.00 85.12 164 SER A O 1
ATOM 1327 N N . VAL A 1 165 ? 1.620 1.652 -13.556 1.00 87.81 165 VAL A N 1
ATOM 1328 C CA . VAL A 1 165 ? 0.357 1.116 -14.090 1.00 87.81 165 VAL A CA 1
ATOM 1329 C C . VAL A 1 165 ? 0.603 0.220 -15.309 1.00 87.81 165 VAL A C 1
ATOM 1331 O O . VAL A 1 165 ? 0.062 -0.882 -15.373 1.00 87.81 165 VAL A O 1
ATOM 1334 N N . GLY A 1 166 ? 1.464 0.634 -16.242 1.00 90.50 166 GLY A N 1
ATOM 1335 C CA . GLY A 1 166 ? 1.845 -0.179 -17.399 1.00 90.50 166 GLY A CA 1
ATOM 1336 C C . GLY A 1 166 ? 2.479 -1.518 -17.010 1.00 90.50 166 GLY A C 1
ATOM 1337 O O . GLY A 1 166 ? 2.126 -2.550 -17.580 1.00 90.50 166 GLY A O 1
ATOM 1338 N N . THR A 1 167 ? 3.357 -1.531 -16.001 1.00 89.50 167 THR A N 1
ATOM 1339 C CA . THR A 1 167 ? 3.961 -2.776 -15.497 1.00 89.50 167 THR A CA 1
ATOM 1340 C C . THR A 1 167 ? 2.938 -3.706 -14.842 1.00 89.50 167 THR A C 1
ATOM 1342 O O . THR A 1 167 ? 3.005 -4.916 -15.059 1.00 89.50 167 THR A O 1
ATOM 1345 N N . ILE A 1 168 ? 1.957 -3.155 -14.114 1.00 86.19 168 ILE A N 1
ATOM 1346 C CA . ILE A 1 168 ? 0.855 -3.921 -13.515 1.00 86.19 168 ILE A CA 1
ATOM 1347 C C . ILE A 1 168 ? -0.007 -4.543 -14.616 1.00 86.19 168 ILE A C 1
ATOM 1349 O O . ILE A 1 168 ? -0.253 -5.747 -14.588 1.00 86.19 168 ILE A O 1
ATOM 1353 N N . ILE A 1 169 ? -0.412 -3.757 -15.620 1.00 87.81 169 ILE A N 1
ATOM 1354 C CA . ILE A 1 169 ? -1.214 -4.247 -16.751 1.00 87.81 169 ILE A CA 1
ATOM 1355 C C . ILE A 1 169 ? -0.460 -5.346 -17.512 1.00 87.81 169 ILE A C 1
ATOM 1357 O O . ILE A 1 169 ? -1.032 -6.402 -17.777 1.00 87.81 169 ILE A O 1
ATOM 1361 N N . TYR A 1 170 ? 0.827 -5.143 -17.817 1.00 88.06 170 TYR A N 1
ATOM 1362 C CA . TYR A 1 170 ? 1.652 -6.162 -18.473 1.00 88.06 170 TYR A CA 1
ATOM 1363 C C . TYR A 1 170 ? 1.679 -7.465 -17.672 1.00 88.06 170 TYR A C 1
ATOM 1365 O O . TYR A 1 170 ? 1.506 -8.546 -18.234 1.00 88.06 170 TYR A O 1
ATOM 1373 N N . GLN A 1 171 ? 1.868 -7.375 -16.355 1.00 83.56 171 GLN A N 1
ATOM 1374 C CA . GLN A 1 171 ? 1.899 -8.554 -15.500 1.00 83.56 171 GLN A CA 1
ATOM 1375 C C . GLN A 1 171 ? 0.542 -9.260 -15.437 1.00 83.56 171 GLN A C 1
ATOM 1377 O O . GLN A 1 171 ? 0.516 -10.485 -15.458 1.00 83.56 171 GLN A O 1
ATOM 1382 N N . CYS A 1 172 ? -0.574 -8.527 -15.434 1.00 80.06 172 CYS A N 1
ATOM 1383 C CA . CYS A 1 172 ? -1.908 -9.133 -15.498 1.00 80.06 172 CYS A CA 1
ATOM 1384 C C . CYS A 1 172 ? -2.118 -9.924 -16.801 1.00 80.06 172 CYS A C 1
ATOM 1386 O O . CYS A 1 172 ? -2.742 -10.983 -16.789 1.00 80.06 172 CYS A O 1
ATOM 1388 N N . LEU A 1 173 ? -1.581 -9.422 -17.917 1.00 83.19 173 LEU A N 1
ATOM 1389 C CA . LEU A 1 173 ? -1.736 -10.036 -19.239 1.00 83.19 173 LEU A CA 1
ATOM 1390 C C . LEU A 1 173 ? -0.779 -11.208 -19.490 1.00 83.19 173 LEU A C 1
ATOM 1392 O O . LEU A 1 173 ? -1.113 -12.116 -20.243 1.00 83.19 173 LEU A O 1
ATOM 1396 N N . THR A 1 174 ? 0.419 -11.179 -18.905 1.00 82.75 174 THR A N 1
ATOM 1397 C CA . THR A 1 174 ? 1.498 -12.137 -19.224 1.00 82.75 174 THR A CA 1
ATOM 1398 C C . THR A 1 174 ? 1.858 -13.068 -18.069 1.00 82.75 174 THR A C 1
ATOM 1400 O O . THR A 1 174 ? 2.641 -14.001 -18.244 1.00 82.75 174 THR A O 1
ATOM 1403 N N . GLY A 1 175 ? 1.351 -12.788 -16.870 1.00 77.00 175 GLY A N 1
ATOM 1404 C CA . GLY A 1 175 ? 1.698 -13.490 -15.640 1.00 77.00 175 GLY A CA 1
ATOM 1405 C C . GLY A 1 175 ? 3.107 -13.242 -15.122 1.00 77.00 175 GLY A C 1
ATOM 1406 O O . GLY A 1 175 ? 3.536 -13.889 -14.166 1.00 77.00 175 GLY A O 1
ATOM 1407 N N . SER A 1 176 ? 3.863 -12.313 -15.716 1.00 77.50 176 SER A N 1
ATOM 1408 C CA . SER A 1 176 ? 5.195 -11.989 -15.218 1.00 77.50 176 SER A CA 1
ATOM 1409 C C . SER A 1 176 ? 5.566 -10.522 -15.408 1.00 77.50 176 SER A C 1
ATOM 1411 O O . SER A 1 176 ? 5.064 -9.854 -16.303 1.00 77.50 176 SER A O 1
ATOM 1413 N N . ALA A 1 177 ? 6.435 -9.997 -14.540 1.00 82.62 177 ALA A N 1
ATOM 1414 C CA . ALA A 1 177 ? 6.891 -8.613 -14.650 1.00 82.62 177 ALA A CA 1
ATOM 1415 C C . ALA A 1 177 ? 7.625 -8.377 -15.991 1.00 82.62 177 ALA A C 1
ATOM 1417 O O . ALA A 1 177 ? 8.406 -9.245 -16.398 1.00 82.62 177 ALA A O 1
ATOM 1418 N N . PRO A 1 178 ? 7.446 -7.205 -16.636 1.00 86.12 178 PRO A N 1
ATOM 1419 C CA . PRO A 1 178 ? 8.040 -6.904 -17.948 1.00 86.12 178 PRO A CA 1
ATOM 1420 C C . PRO A 1 178 ? 9.568 -6.829 -17.930 1.00 86.12 178 PRO A C 1
ATOM 1422 O O . PRO A 1 178 ? 10.220 -7.057 -18.948 1.00 86.12 178 PRO A O 1
ATOM 1425 N N . PHE A 1 179 ? 10.147 -6.516 -16.768 1.00 87.69 179 PHE A N 1
ATOM 1426 C CA . PHE A 1 179 ? 11.586 -6.398 -16.574 1.00 87.69 179 PHE A CA 1
ATOM 1427 C C . PHE A 1 179 ? 11.999 -7.212 -15.350 1.00 87.69 179 PHE A C 1
ATOM 1429 O O . PHE A 1 179 ? 11.709 -6.851 -14.211 1.00 87.69 179 PHE A O 1
ATOM 1436 N N . LYS A 1 180 ? 12.676 -8.338 -15.590 1.00 80.25 180 LYS A N 1
ATOM 1437 C CA . LYS A 1 180 ? 13.169 -9.236 -14.540 1.00 80.25 180 LYS A CA 1
ATOM 1438 C C . LYS A 1 180 ? 14.641 -8.960 -14.257 1.00 80.25 180 LYS A C 1
ATOM 1440 O O . LYS A 1 180 ? 15.437 -8.787 -15.179 1.00 80.25 180 LYS A O 1
ATOM 1445 N N . ALA A 1 181 ? 14.999 -8.974 -12.982 1.00 79.12 181 ALA A N 1
ATOM 1446 C CA . ALA A 1 181 ? 16.374 -8.893 -12.508 1.00 79.12 181 ALA A CA 1
ATOM 1447 C C . ALA A 1 181 ? 16.508 -9.688 -11.209 1.00 79.12 181 ALA A C 1
ATOM 1449 O O . ALA A 1 181 ? 15.536 -9.815 -10.462 1.00 79.12 181 ALA A O 1
ATOM 1450 N N . SER A 1 182 ? 17.707 -10.192 -10.918 1.00 75.50 182 SER A N 1
ATOM 1451 C CA . SER A 1 182 ? 17.939 -11.010 -9.718 1.00 75.50 182 SER A CA 1
ATOM 1452 C C . SER A 1 182 ? 17.960 -10.163 -8.444 1.00 75.50 182 SER A C 1
ATOM 1454 O O . SER A 1 182 ? 17.760 -10.672 -7.347 1.00 75.50 182 SER A O 1
ATOM 1456 N N . ASN A 1 183 ? 18.231 -8.861 -8.577 1.00 77.75 183 ASN A N 1
ATOM 1457 C CA . ASN A 1 183 ? 18.240 -7.899 -7.481 1.00 77.75 183 ASN A CA 1
ATOM 1458 C C . ASN A 1 183 ? 18.014 -6.461 -8.002 1.00 77.75 183 ASN A C 1
ATOM 1460 O O . ASN A 1 183 ? 18.178 -6.195 -9.197 1.00 77.75 183 ASN A O 1
ATOM 1464 N N . PRO A 1 184 ? 17.680 -5.497 -7.120 1.00 79.62 184 PRO A N 1
ATOM 1465 C CA . PRO A 1 184 ? 17.413 -4.112 -7.526 1.00 79.62 184 PRO A CA 1
ATOM 1466 C C . PRO A 1 184 ? 18.598 -3.418 -8.214 1.00 79.62 184 PRO A C 1
ATOM 1468 O O . PRO A 1 184 ? 18.403 -2.564 -9.078 1.00 79.62 184 PRO A O 1
ATOM 1471 N N . LYS A 1 185 ? 19.836 -3.788 -7.859 1.00 83.19 185 LYS A N 1
ATOM 1472 C CA . LYS A 1 185 ? 21.050 -3.216 -8.457 1.00 83.19 185 LYS A CA 1
ATOM 1473 C C . LYS A 1 185 ? 21.198 -3.636 -9.920 1.00 83.19 185 LYS A C 1
ATOM 1475 O O . LYS A 1 185 ? 21.514 -2.796 -10.758 1.00 83.19 185 LYS A O 1
ATOM 1480 N N . GLU A 1 186 ? 20.931 -4.899 -10.236 1.00 85.31 186 GLU A N 1
ATOM 1481 C CA . GLU A 1 186 ? 20.902 -5.394 -11.615 1.00 85.31 186 GLU A CA 1
ATOM 1482 C C . GLU A 1 186 ? 19.819 -4.710 -12.445 1.00 85.31 186 GLU A C 1
ATOM 1484 O O . GLU A 1 186 ? 20.090 -4.316 -13.578 1.00 85.31 186 GLU A O 1
ATOM 1489 N N . LEU A 1 187 ? 18.626 -4.507 -11.876 1.00 85.56 187 LEU A N 1
ATOM 1490 C CA . LEU A 1 187 ? 17.541 -3.809 -12.568 1.00 85.56 187 LEU A CA 1
ATOM 1491 C C . LEU A 1 187 ? 17.924 -2.362 -12.901 1.00 85.56 187 LEU A C 1
ATOM 1493 O O . LEU A 1 187 ? 17.722 -1.902 -14.023 1.00 85.56 187 LEU A O 1
ATOM 1497 N N . LYS A 1 188 ? 18.553 -1.665 -11.949 1.00 86.88 188 LYS A N 1
ATOM 1498 C CA . LYS A 1 188 ? 19.100 -0.324 -12.175 1.00 86.88 188 LYS A CA 1
ATOM 1499 C C . LYS A 1 188 ? 20.138 -0.320 -13.301 1.00 86.88 188 LYS A C 1
ATOM 1501 O O . LYS A 1 188 ? 20.020 0.468 -14.233 1.00 86.88 188 L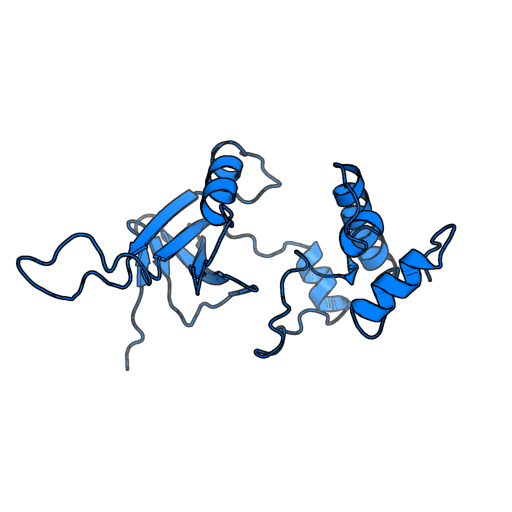YS A O 1
ATOM 1506 N N . MET A 1 189 ? 21.119 -1.225 -13.248 1.00 86.62 189 MET A N 1
ATOM 1507 C CA . MET A 1 189 ? 22.156 -1.336 -14.283 1.00 86.62 189 MET A CA 1
ATOM 1508 C C . MET A 1 189 ? 21.577 -1.678 -15.661 1.00 86.62 189 MET A C 1
ATOM 1510 O O . MET A 1 189 ? 22.128 -1.260 -16.678 1.00 86.62 189 MET A O 1
ATOM 1514 N N . PHE A 1 190 ? 20.493 -2.456 -15.712 1.00 86.94 190 PHE A N 1
ATOM 1515 C CA . PHE A 1 190 ? 19.773 -2.747 -16.947 1.00 86.94 190 PHE A CA 1
ATOM 1516 C C . PHE A 1 190 ? 19.177 -1.469 -17.551 1.00 86.94 190 PHE A C 1
ATOM 1518 O O . PHE A 1 190 ? 19.433 -1.183 -18.720 1.00 86.94 190 PHE A O 1
ATOM 1525 N N . TYR A 1 191 ? 18.473 -0.665 -16.750 1.00 88.31 191 TYR A N 1
ATOM 1526 C CA . TYR A 1 191 ? 17.903 0.600 -17.215 1.00 88.31 191 TYR A CA 1
ATOM 1527 C C . TYR A 1 191 ? 18.960 1.635 -17.616 1.00 88.31 191 TYR A C 1
ATOM 1529 O O . TYR A 1 191 ? 18.772 2.332 -18.605 1.00 88.31 191 TYR A O 1
ATOM 1537 N N . GLU A 1 192 ? 20.093 1.708 -16.914 1.00 85.69 192 GLU A N 1
ATOM 1538 C CA . GLU A 1 192 ? 21.188 2.630 -17.263 1.00 85.69 192 GLU A CA 1
ATOM 1539 C C . GLU A 1 192 ? 21.840 2.303 -18.616 1.00 85.69 192 GLU A C 1
ATOM 1541 O O . GLU A 1 192 ? 22.368 3.190 -19.286 1.00 85.69 192 GLU A O 1
ATOM 1546 N N . LYS A 1 193 ? 21.817 1.029 -19.029 1.00 83.00 193 LYS A N 1
ATOM 1547 C CA . LYS A 1 193 ? 22.399 0.571 -20.301 1.00 83.00 193 LYS A CA 1
ATOM 1548 C C . LYS A 1 193 ? 21.413 0.622 -21.469 1.00 83.00 193 LYS A C 1
ATOM 1550 O O . LYS A 1 193 ? 21.845 0.652 -22.622 1.00 83.00 193 LYS A O 1
ATOM 1555 N N . ALA A 1 194 ? 20.111 0.589 -21.199 1.00 74.56 194 ALA A N 1
ATOM 1556 C CA . ALA A 1 194 ? 19.081 0.536 -22.226 1.00 74.56 194 ALA A CA 1
ATOM 1557 C C . ALA A 1 194 ? 18.789 1.940 -22.782 1.00 74.56 194 ALA A C 1
ATOM 1559 O O . ALA A 1 194 ? 18.271 2.807 -22.087 1.00 74.56 194 ALA A O 1
ATOM 1560 N N . ARG A 1 195 ? 19.096 2.167 -24.066 1.00 58.66 195 ARG A N 1
ATOM 1561 C CA . ARG A 1 195 ? 18.768 3.426 -24.768 1.00 58.66 195 ARG A CA 1
ATOM 1562 C C . ARG A 1 195 ? 17.273 3.530 -25.119 1.00 58.66 195 ARG A C 1
ATOM 1564 O O . ARG A 1 195 ? 16.750 4.631 -25.246 1.00 58.66 195 ARG A O 1
ATOM 1571 N N . ALA A 1 196 ? 16.612 2.380 -25.249 1.00 64.62 196 ALA A N 1
ATOM 1572 C CA . ALA A 1 196 ? 15.168 2.176 -25.285 1.00 64.62 196 ALA A CA 1
ATOM 1573 C C . ALA A 1 196 ? 14.887 0.857 -24.549 1.00 64.62 196 ALA A C 1
ATOM 1575 O O . ALA A 1 196 ? 15.660 -0.094 -24.696 1.00 64.62 196 ALA A O 1
ATOM 1576 N N . VAL A 1 197 ? 13.845 0.811 -23.719 1.00 68.00 197 VAL A N 1
ATOM 1577 C CA . VAL A 1 197 ? 13.518 -0.380 -22.924 1.00 68.00 197 VAL A CA 1
ATOM 1578 C C . VAL A 1 197 ? 12.330 -1.082 -23.571 1.00 68.00 197 VAL A C 1
ATOM 1580 O O . VAL A 1 197 ? 11.230 -0.538 -23.579 1.00 68.00 197 VAL A O 1
ATOM 1583 N N . GLU A 1 198 ? 12.554 -2.269 -24.127 1.00 63.06 198 GLU A N 1
ATOM 1584 C CA . GLU A 1 198 ? 11.489 -3.136 -24.642 1.00 63.06 198 GLU A CA 1
ATOM 1585 C C . GLU A 1 198 ? 11.188 -4.242 -23.616 1.00 63.06 198 GLU A C 1
ATOM 1587 O O . GLU A 1 198 ? 12.137 -4.768 -23.016 1.00 63.06 198 GLU A O 1
ATOM 1592 N N . PRO A 1 199 ? 9.904 -4.578 -23.368 1.00 58.44 199 PRO A N 1
ATOM 1593 C CA . PRO A 1 199 ? 9.534 -5.680 -22.479 1.00 58.44 199 PRO A CA 1
ATOM 1594 C C . PRO A 1 199 ? 10.179 -6.996 -22.930 1.00 58.44 199 PRO A C 1
ATOM 1596 O O . PRO A 1 199 ? 10.310 -7.235 -24.132 1.00 58.44 199 PRO A O 1
ATOM 1599 N N . LYS A 1 200 ? 10.587 -7.836 -21.973 1.00 56.69 200 LYS A N 1
ATOM 1600 C CA . LYS A 1 200 ? 11.151 -9.168 -22.244 1.00 56.69 200 LYS A CA 1
ATOM 1601 C C . LYS A 1 200 ? 10.146 -10.289 -22.020 1.00 56.69 200 LYS A C 1
ATOM 1603 O O . LYS A 1 200 ? 9.301 -10.165 -21.102 1.00 56.69 200 LYS A O 1
#

Radius of gyration: 20.26 Å; Cα contacts (8 Å, |Δi|>4): 246; chains: 1; bounding box: 44×38×64 Å

Mean predicted aligned error: 12.02 Å

Nearest PDB structures (foldseek):
  6yid-assembly2_D-2  TM=6.483E-01  e=2.275E-15  Homo sapiens
  6yid-assembly2_C  TM=6.550E-01  e=3.233E-15  Homo sapiens
  6yid-assembly1_B  TM=6.455E-01  e=5.809E-15  Homo sapiens
  6qat-assembly2_C  TM=6.568E-01  e=1.244E-14  Homo sapiens
  6qat-assembly1_B-2  TM=5.815E-01  e=6.304E-13  Homo sapiens

Secondary structure (DSSP, 8-state):
-PPPPEEETTEEEEEEEEEEEETTEEEEEEEESSSTT-EEEEEEEE-----S---HHHHHHHHHHH--BTTB--EEEEEEEETTTTS-SS---TT-GGG--EEEEEEEE----HHHHHHHHHHH---PPPPTT----S--S-GGGS-HHHHTT----THHHHHHHHHHHHHHHHSS-SS--SSHHHHHHHHHH-SS----

InterPro domains:
  IPR000719 Protein kinase domain [PF00069] (13-120)
  IPR000719 Protein kinase domain [PF00069] (122-186)
  IPR000719 Protein kinase domain [PS50011] (1-200)
  IPR011009 Protein kinase-like domain superfamily [SSF56112] (11-194)
  IPR017441 Protein kinase, ATP binding site [PS00107] (19-43)
  IPR045269 Serine/threonine-protein kinase Atg1-like [PTHR24348] (122-193)

Foldseek 3Di:
DPFDWDDDDQKIFGPVQWDADDLFWTWGWIAGNVHRVQIWIKIKGKPFDPPDDDPDVVVVCVVLVVDDDPPDKHFPDKDKDWPPPPDDDDDDDDDPPRDTTIIIITIIRDDPCPPLVVLCCPPQVPPDHDPPPPNDDDLPDDLLLFDLCSLLVHDDDCVRVVSSVVQSVVCSVPVDGQDDDPDSVRSNVVSVPDPDDGGD

pLDDT: mean 72.92, std 18.88, range [32.19, 96.38]

Organism: Stichopus japonicus (NCBI:txid307972)

Solvent-accessible surface area (backbone atoms only — not comparable to full-atom values): 12432 Å² total; per-residue (Å²): 130,87,80,71,75,45,76,61,85,66,28,34,34,41,83,85,38,60,74,49,75,55,100,48,34,41,28,23,44,28,27,30,72,88,46,67,86,46,55,25,29,37,38,42,32,55,46,74,83,80,79,76,90,80,66,58,73,62,51,53,52,58,54,38,72,74,48,84,49,98,93,44,81,37,60,77,47,74,47,82,43,69,77,69,87,81,73,75,80,85,88,80,73,99,76,78,80,84,76,73,49,42,33,43,35,40,34,25,53,55,76,92,54,56,73,63,43,51,47,45,45,73,78,56,66,63,81,60,78,78,68,96,78,79,81,73,82,88,66,93,73,66,69,76,43,51,26,63,44,55,69,67,70,48,90,71,58,78,62,40,57,54,43,25,52,49,35,51,54,45,21,72,76,67,71,44,64,43,61,82,55,97,45,67,68,54,43,38,55,49,49,77,69,44,93,69,88,74,77,107